Protein 2EFL (pdb70)

Radius of gyration: 47.22 Å; Cα contacts (8 Å, |Δi|>4): 175; chains: 1; bounding box: 188×37×59 Å

Foldseek 3Di:
DCLAVVVPVLVVLLVVLVVLLVVLVVVLVVLVVVLVVQLVVLVVLLVVLVVPDPCVCPALVNVLVNLLSVLNVLSVVSNVLSVVSVVLSVVSVVVSVVSVVLSVVLVVLVVVLVVVLVVLVVVLVVLVVVLVVLVVQLVVLVVVLVCCVDPPDDPVVSVVSVVSNVVSVVSVVSVVVSVVSVVVSVVSVCCSSVPSSNVSVVSSVCSVVSVVSCVSVVSVVSVVVSVVSVVVSVVSSVVSVVVHDPVVSVVVVCVVDVPVDDDDDDDDDDDPD

Nearest PDB structures (foldseek):
  2efk-assembly1_A-2  TM=9.221E-01  e=4.096E-19  Homo sapiens
  7aal-assembly1_B  TM=8.493E-01  e=8.925E-09  Homo sapiens
  7aan-assembly1_B  TM=8.570E-01  e=5.633E-08  Homo sapiens
  2v0o-assembly2_C  TM=6.025E-01  e=2.298E-07  Homo sapiens
  4wpc-assembly1_A  TM=7.399E-01  e=1.349E-05  Saccharomyces cerevisiae S288C

Secondary structure (DSSP, 8-state):
-HHHHTTT-HHHHHHHHHHHHHHHHHHHHHHHHHHHHHHHHHHHHHHHHHHTS---TTSHHHHHHHHHHH--HHHHHHHHHHH--HHHHHHHHHHHHHHHHHHHHHHHHHHHHHHHHHHHHHHHHHHHHHHHHHHHHHHHHHHHHH----TTS-HHHHHHHHHHHHHHH--HHHHHHHHHHHHHHHHHHHHIIIIIHHHHHHHHH--HHHHH-----HHHHHHTTHHHHHHHHHHHHHHHHHT--HHHHHHHHHHHH--------PPPP----

Structure (mmCIF, N/CA/C/O backbone):
data_2EFL
#
_entry.id   2EFL
#
_cell.length_a   200.985
_cell.length_b   41.397
_cell.length_c   56.467
_cell.angle_alpha   90.00
_cell.angle_beta   105.12
_cell.angle_gamma   90.00
#
_symmetry.space_group_name_H-M   'C 1 2 1'
#
loop_
_entity.id
_entity.type
_entity.pdbx_description
1 polymer 'Formin-binding protein 1'
2 water water
#
loop_
_atom_site.group_PDB
_atom_site.id
_atom_site.type_symbol
_atom_site.label_atom_id
_atom_site.label_alt_id
_atom_site.label_comp_id
_atom_site.label_asym_id
_atom_site.label_entity_id
_atom_site.label_seq_id
_atom_site.pdbx_PDB_ins_code
_atom_site.Cartn_x
_atom_site.Cartn_y
_atom_site.Cartn_z
_atom_site.occupancy
_atom_site.B_iso_or_equiv
_atom_site.auth_seq_id
_atom_site.auth_comp_id
_atom_site.auth_asym_id
_atom_site.auth_atom_id
_atom_site.pdbx_PDB_model_num
ATOM 9 N N . SER A 1 7 ? 35.243 -11.337 12.570 1.00 78.53 2 SER A N 1
ATOM 10 C CA . SER A 1 7 ? 35.233 -10.532 13.783 1.00 73.64 2 SER A CA 1
ATOM 11 C C . SER A 1 7 ? 35.515 -9.077 13.393 1.00 70.63 2 SER A C 1
ATOM 12 O O . SER A 1 7 ? 36.268 -8.827 12.452 1.00 71.98 2 SER A O 1
ATOM 15 N N . TRP A 1 8 ? 34.928 -8.115 14.098 1.00 43.15 3 TRP A N 1
ATOM 16 C CA . TRP A 1 8 ? 35.178 -6.713 13.760 1.00 38.67 3 TRP A CA 1
ATOM 17 C C . TRP A 1 8 ? 36.625 -6.308 13.976 1.00 38.65 3 TRP A C 1
ATOM 18 O O . TRP A 1 8 ? 37.102 -5.369 13.348 1.00 38.19 3 TRP A O 1
ATOM 29 N N . GLY A 1 9 ? 37.311 -7.000 14.882 1.00 43.48 4 GLY A N 1
ATOM 30 C CA . GLY A 1 9 ? 38.697 -6.676 15.179 1.00 43.32 4 GLY A CA 1
ATOM 31 C C . GLY A 1 9 ? 39.651 -7.085 14.078 1.00 43.69 4 GLY A C 1
ATOM 32 O O . GLY A 1 9 ? 40.817 -6.679 14.056 1.00 41.59 4 GLY A O 1
ATOM 33 N N . THR A 1 10 ? 39.154 -7.894 13.152 1.00 55.12 5 THR A N 1
ATOM 34 C CA . THR A 1 10 ? 39.975 -8.350 12.048 1.00 55.00 5 THR A CA 1
ATOM 35 C C . THR A 1 10 ? 39.462 -7.788 10.733 1.00 55.14 5 THR A C 1
ATOM 36 O O . THR A 1 10 ? 40.204 -7.138 9.994 1.00 56.04 5 THR A O 1
ATOM 40 N N . GLU A 1 11 ? 38.181 -8.038 10.463 1.00 40.65 6 GLU A N 1
ATOM 41 C CA . GLU A 1 11 ? 37.534 -7.603 9.235 1.00 39.90 6 GLU A CA 1
ATOM 42 C C . GLU A 1 11 ? 37.243 -6.115 9.207 1.00 39.07 6 GLU A C 1
ATOM 43 O O . GLU A 1 11 ? 37.098 -5.530 8.134 1.00 39.48 6 GLU A O 1
ATOM 49 N N . LEU A 1 12 ? 37.167 -5.496 10.380 1.00 34.32 7 LEU A N 1
ATOM 50 C CA . LEU A 1 12 ? 36.893 -4.069 10.454 1.00 33.63 7 LEU A CA 1
ATOM 51 C C . LEU A 1 12 ? 37.988 -3.303 11.176 1.00 33.76 7 LEU A C 1
ATOM 52 O O . LEU A 1 12 ? 37.725 -2.265 11.783 1.00 34.54 7 LEU A O 1
ATOM 57 N N . TRP A 1 13 ? 39.219 -3.803 11.096 1.00 54.25 8 TRP A N 1
ATOM 58 C CA . TRP A 1 13 ? 40.350 -3.164 11.767 1.00 54.33 8 TRP A CA 1
ATOM 59 C C . TRP A 1 13 ? 40.454 -1.668 11.486 1.00 54.66 8 TRP A C 1
ATOM 60 O O . TRP A 1 13 ? 40.853 -0.894 12.352 1.00 54.56 8 TRP A O 1
ATOM 71 N N . ASP A 1 14 ? 40.093 -1.255 10.279 1.00 45.68 9 ASP A N 1
ATOM 72 C CA . ASP A 1 14 ? 40.178 0.156 9.930 1.00 45.12 9 ASP A CA 1
ATOM 73 C C . ASP A 1 14 ? 38.829 0.867 9.911 1.00 44.22 9 ASP A C 1
ATOM 74 O O . ASP A 1 14 ? 38.664 1.886 9.246 1.00 44.88 9 ASP A O 1
ATOM 79 N N . GLN A 1 15 ? 37.869 0.347 10.665 1.00 41.88 10 GLN A N 1
ATOM 80 C CA . GLN A 1 15 ? 36.544 0.952 10.694 1.00 41.23 10 GLN A CA 1
ATOM 81 C C . GLN A 1 15 ? 36.182 1.577 12.040 1.00 41.93 10 GLN A C 1
ATOM 82 O O . GLN A 1 15 ? 35.080 1.384 12.573 1.00 40.95 10 GLN A O 1
ATOM 88 N N . PHE A 1 16 ? 37.120 2.354 12.568 1.00 46.06 11 PHE A N 1
ATOM 89 C CA . PHE A 1 16 ? 36.932 3.022 13.844 1.00 46.23 11 PHE A CA 1
ATOM 90 C C . PHE A 1 16 ? 35.742 3.982 13.805 1.00 46.28 11 PHE A C 1
ATOM 91 O O . PHE A 1 16 ? 34.750 3.791 14.516 1.00 45.41 11 PHE A O 1
ATOM 99 N N . ASP A 1 17 ? 35.840 5.008 12.967 1.00 36.26 12 ASP A N 1
ATOM 100 C CA . ASP A 1 17 ? 34.780 6.001 12.850 1.00 36.13 12 ASP A CA 1
ATOM 101 C C . ASP A 1 17 ? 33.397 5.417 12.538 1.00 34.92 12 ASP A C 1
ATOM 102 O O . ASP A 1 17 ? 32.400 5.856 13.119 1.00 32.51 12 ASP A O 1
ATOM 107 N N . ASN A 1 18 ? 33.323 4.430 11.643 1.00 41.86 13 ASN A N 1
ATOM 108 C CA . ASN A 1 18 ? 32.027 3.827 11.321 1.00 40.42 13 ASN A CA 1
ATOM 109 C C . ASN A 1 18 ? 31.457 3.001 12.464 1.00 40.80 13 ASN A C 1
ATOM 110 O O . ASN A 1 18 ? 30.238 2.985 12.679 1.00 40.24 13 ASN A O 1
ATOM 115 N N . LEU A 1 19 ? 32.329 2.312 13.195 1.00 36.27 14 LEU A N 1
ATOM 116 C CA . LEU A 1 19 ? 31.881 1.513 14.322 1.00 36.51 14 LEU A CA 1
ATOM 117 C C . LEU A 1 19 ? 31.412 2.435 15.427 1.00 36.51 14 LEU A C 1
ATOM 118 O O . LEU A 1 19 ? 30.468 2.123 16.155 1.00 36.30 14 LEU A O 1
ATOM 123 N N . GLU A 1 20 ? 32.063 3.584 15.544 1.00 44.11 15 GLU A N 1
ATOM 124 C CA . GLU A 1 20 ? 31.675 4.534 16.570 1.00 45.30 15 GLU A CA 1
ATOM 125 C C . GLU A 1 20 ? 30.280 5.055 16.250 1.00 45.98 15 GLU A C 1
ATOM 126 O O . GLU A 1 20 ? 29.441 5.187 17.142 1.00 47.89 15 GLU A O 1
ATOM 132 N N . LYS A 1 21 ? 30.035 5.343 14.973 1.00 42.94 16 LYS A N 1
ATOM 133 C CA . LYS A 1 21 ? 28.738 5.834 14.523 1.00 42.16 16 LYS A CA 1
ATOM 134 C C . LYS A 1 21 ? 27.682 4.749 14.693 1.00 41.76 16 LYS A C 1
ATOM 135 O O . LYS A 1 21 ? 26.600 4.995 15.229 1.00 41.50 16 LYS A O 1
ATOM 141 N N . HIS A 1 22 ? 27.995 3.543 14.231 1.00 40.61 17 HIS A N 1
ATOM 142 C CA . HIS A 1 22 ? 27.049 2.444 14.334 1.00 40.64 17 HIS A CA 1
ATOM 143 C C . HIS A 1 22 ? 26.626 2.209 15.776 1.00 39.77 17 HIS A C 1
ATOM 144 O O . HIS A 1 22 ? 25.435 2.122 16.061 1.00 39.91 17 HIS A O 1
ATOM 151 N N . THR A 1 23 ? 27.601 2.112 16.681 1.00 44.02 18 THR A N 1
ATOM 152 C CA . THR A 1 23 ? 27.316 1.883 18.100 1.00 42.18 18 THR A CA 1
ATOM 153 C C . THR A 1 23 ? 26.480 2.990 18.732 1.00 41.70 18 THR A C 1
ATOM 154 O O . THR A 1 23 ? 25.678 2.721 19.620 1.00 41.39 18 THR A O 1
ATOM 158 N N . GLN A 1 24 ? 26.664 4.231 18.288 1.00 47.98 19 GLN A N 1
ATOM 159 C CA . GLN A 1 24 ? 25.859 5.330 18.819 1.00 48.50 19 GLN A CA 1
ATOM 160 C C . GLN A 1 24 ? 24.431 5.099 18.330 1.00 48.23 19 GLN A C 1
ATOM 161 O O . GLN A 1 24 ? 23.470 5.206 19.095 1.00 48.91 19 GLN A O 1
ATOM 167 N N . TRP A 1 25 ? 24.307 4.788 17.041 1.00 34.34 20 TRP A N 1
ATOM 168 C CA . TRP A 1 25 ? 23.011 4.508 16.446 1.00 34.34 20 TRP A CA 1
ATOM 169 C C . TRP A 1 25 ? 22.335 3.460 17.321 1.00 33.18 20 TRP A C 1
ATOM 170 O O . TRP A 1 25 ? 21.162 3.587 17.666 1.00 29.98 20 TRP A O 1
ATOM 181 N N . GLY A 1 26 ? 23.098 2.426 17.674 1.00 48.50 21 GLY A N 1
ATOM 182 C CA . GLY A 1 26 ? 22.577 1.358 18.502 1.00 47.99 21 GLY A CA 1
ATOM 183 C C . GLY A 1 26 ? 21.940 1.896 19.763 1.00 48.09 21 GLY A C 1
ATOM 184 O O . GLY A 1 26 ? 20.822 1.510 20.119 1.00 47.55 21 GLY A O 1
ATOM 185 N N . ILE A 1 27 ? 22.647 2.798 20.439 1.00 35.84 22 ILE A N 1
ATOM 186 C CA . ILE A 1 27 ? 22.132 3.381 21.665 1.00 35.03 22 ILE A CA 1
ATOM 187 C C . ILE A 1 27 ? 20.905 4.242 21.374 1.00 36.20 22 ILE A C 1
ATOM 188 O O . ILE A 1 27 ? 19.961 4.281 22.172 1.00 36.07 22 ILE A O 1
ATOM 193 N N . ASP A 1 28 ? 20.905 4.910 20.224 1.00 41.31 23 ASP A N 1
ATOM 194 C CA . ASP A 1 28 ? 19.779 5.756 19.864 1.00 41.32 23 ASP A CA 1
ATOM 195 C C . ASP A 1 28 ? 18.476 4.974 19.715 1.00 42.09 23 ASP A C 1
ATOM 196 O O . ASP A 1 28 ? 17.439 5.403 20.238 1.00 41.94 23 ASP A O 1
ATOM 201 N N . ILE A 1 29 ? 18.501 3.835 19.018 1.00 40.00 24 ILE A N 1
ATOM 202 C CA . ILE A 1 29 ? 17.258 3.075 18.855 1.00 39.26 24 ILE A CA 1
ATOM 203 C C . ILE A 1 29 ? 16.800 2.434 20.164 1.00 36.95 24 ILE A C 1
ATOM 204 O O . ILE A 1 29 ? 15.603 2.269 20.392 1.00 35.68 24 ILE A O 1
ATOM 209 N N . LEU A 1 30 ? 17.738 2.074 21.030 1.00 28.59 25 LEU A N 1
ATOM 210 C CA . LEU A 1 30 ? 17.343 1.503 22.305 1.00 28.53 25 LEU A CA 1
ATOM 211 C C . LEU A 1 30 ? 16.695 2.644 23.089 1.00 30.61 25 LEU A C 1
ATOM 212 O O . LEU A 1 30 ? 15.678 2.459 23.770 1.00 31.81 25 LEU A O 1
ATOM 217 N N . GLU A 1 31 ? 17.276 3.835 22.981 1.00 27.67 26 GLU A N 1
ATOM 218 C CA . GLU A 1 31 ? 16.731 4.995 23.668 1.00 29.10 26 GLU A CA 1
ATOM 219 C C . GLU A 1 31 ? 15.307 5.206 23.174 1.00 29.17 26 GLU A C 1
ATOM 220 O O . GLU A 1 31 ? 14.389 5.446 23.971 1.00 29.43 26 GLU A O 1
ATOM 226 N N . LYS A 1 32 ? 15.135 5.117 21.857 1.00 38.74 27 LYS A N 1
ATOM 227 C CA . LYS A 1 32 ? 13.829 5.290 21.230 1.00 38.36 27 LYS A CA 1
ATOM 228 C C . LYS A 1 32 ? 12.907 4.157 21.654 1.00 37.30 27 LYS A C 1
ATOM 229 O O . LYS A 1 32 ? 11.728 4.379 21.893 1.00 39.92 27 LYS A O 1
ATOM 235 N N . TYR A 1 33 ? 13.432 2.940 21.750 1.00 31.65 28 TYR A N 1
ATOM 236 C CA . TYR A 1 33 ? 12.592 1.824 22.158 1.00 30.60 28 TYR A CA 1
ATOM 237 C C . TYR A 1 33 ? 12.057 2.086 23.560 1.00 29.21 28 TYR A C 1
ATOM 238 O O . TYR A 1 33 ? 10.879 1.846 23.841 1.00 29.17 28 TYR A O 1
ATOM 247 N N . ILE A 1 34 ? 12.930 2.572 24.438 1.00 31.52 29 ILE A N 1
ATOM 248 C CA . ILE A 1 34 ? 12.542 2.864 25.809 1.00 30.72 29 ILE A CA 1
ATOM 249 C C . ILE A 1 34 ? 11.413 3.884 25.846 1.00 31.47 29 ILE A C 1
ATOM 250 O O . ILE A 1 34 ? 10.494 3.768 26.668 1.00 29.76 29 ILE A O 1
ATOM 255 N N . LYS A 1 35 ? 11.467 4.887 24.971 1.00 28.37 30 LYS A N 1
ATOM 256 C CA . LYS A 1 35 ? 10.392 5.884 24.948 1.00 31.91 30 LYS A CA 1
ATOM 257 C C . LYS A 1 35 ? 9.079 5.212 24.567 1.00 32.86 30 LYS A C 1
ATOM 258 O O . LYS A 1 35 ? 8.036 5.462 25.170 1.00 30.27 30 LYS A O 1
ATOM 264 N N . PHE A 1 36 ? 9.137 4.354 23.559 1.00 49.94 31 PHE A N 1
ATOM 265 C CA . PHE A 1 36 ? 7.959 3.640 23.103 1.00 51.59 31 PHE A CA 1
ATOM 266 C C . PHE A 1 36 ? 7.231 2.956 24.266 1.00 53.18 31 PHE A C 1
ATOM 267 O O . PHE A 1 36 ? 6.069 3.268 24.533 1.00 53.45 31 PHE A O 1
ATOM 275 N N . VAL A 1 37 ? 7.910 2.039 24.963 1.00 37.45 32 VAL A N 1
ATOM 276 C CA . VAL A 1 37 ? 7.292 1.328 26.090 1.00 37.47 32 VAL A CA 1
ATOM 277 C C . VAL A 1 37 ? 6.890 2.284 27.214 1.00 37.26 32 VAL A C 1
ATOM 278 O O . VAL A 1 37 ? 5.929 2.037 27.958 1.00 35.66 32 VAL A O 1
ATOM 282 N N . LYS A 1 38 ? 7.634 3.376 27.330 1.00 34.67 33 LYS A N 1
ATOM 283 C CA . LYS A 1 38 ? 7.358 4.375 28.340 1.00 36.53 33 LYS A CA 1
ATOM 284 C C . LYS A 1 38 ? 5.974 4.947 28.058 1.00 36.72 33 LYS A C 1
ATOM 285 O O . LYS A 1 38 ? 5.089 4.915 28.910 1.00 38.28 33 LYS A O 1
ATOM 291 N N . GLU A 1 39 ? 5.780 5.443 26.843 1.00 40.97 34 GLU A N 1
ATOM 292 C CA . GLU A 1 39 ? 4.506 6.031 26.461 1.00 41.95 34 GLU A CA 1
ATOM 293 C C . GLU A 1 39 ? 3.365 5.014 26.523 1.00 41.90 34 GLU A C 1
ATOM 294 O O . GLU A 1 39 ? 2.235 5.345 26.914 1.00 40.84 34 GLU A O 1
ATOM 300 N N . ARG A 1 40 ? 3.659 3.776 26.143 1.00 40.02 35 ARG A N 1
ATOM 301 C CA . ARG A 1 40 ? 2.653 2.727 26.170 1.00 38.23 35 ARG A CA 1
ATOM 302 C C . ARG A 1 40 ? 2.158 2.533 27.595 1.00 37.67 35 ARG A C 1
ATOM 303 O O . ARG A 1 40 ? 0.952 2.517 27.849 1.00 38.35 35 ARG A O 1
ATOM 311 N N . THR A 1 41 ? 3.093 2.399 28.530 1.00 43.03 36 THR A N 1
ATOM 312 C CA . THR A 1 41 ? 2.737 2.213 29.929 1.00 41.74 36 THR A CA 1
ATOM 313 C C . THR A 1 41 ? 1.869 3.359 30.411 1.00 41.68 36 THR A C 1
ATOM 314 O O . THR A 1 41 ? 0.872 3.136 31.103 1.00 41.58 36 THR A O 1
ATOM 318 N N . GLU A 1 42 ? 2.248 4.583 30.045 1.00 33.30 37 GLU A N 1
ATOM 319 C CA . GLU A 1 42 ? 1.472 5.760 30.423 1.00 33.07 37 GLU A CA 1
ATOM 320 C C . GLU A 1 42 ? 0.028 5.599 29.918 1.00 30.51 37 GLU A C 1
ATOM 321 O O . GLU A 1 42 ? -0.932 5.864 30.650 1.00 29.89 37 GLU A O 1
ATOM 327 N N . ILE A 1 43 ? -0.121 5.148 28.674 1.00 28.84 38 ILE A N 1
ATOM 328 C CA . ILE A 1 43 ? -1.445 4.953 28.090 1.00 28.29 38 ILE A CA 1
ATOM 329 C C . ILE A 1 43 ? -2.249 3.890 28.842 1.00 30.07 38 ILE A C 1
ATOM 330 O O . ILE A 1 43 ? -3.468 4.018 28.990 1.00 30.08 38 ILE A O 1
ATOM 335 N N . GLU A 1 44 ? -1.584 2.842 29.321 1.00 44.20 39 GLU A N 1
ATOM 336 C CA . GLU A 1 44 ? -2.303 1.809 30.057 1.00 45.55 39 GLU A CA 1
ATOM 337 C C . GLU A 1 44 ? -2.730 2.376 31.391 1.00 46.51 39 GLU A C 1
ATOM 338 O O . GLU A 1 44 ? -3.901 2.294 31.760 1.00 48.72 39 GLU A O 1
ATOM 344 N N . LEU A 1 45 ? -1.784 2.965 32.112 1.00 42.04 40 LEU A N 1
ATOM 345 C CA . LEU A 1 45 ? -2.101 3.558 33.401 1.00 41.10 40 LEU A CA 1
ATOM 346 C C . LEU A 1 45 ? -3.271 4.528 33.240 1.00 41.58 40 LEU A C 1
ATOM 347 O O . LEU A 1 45 ? -4.167 4.572 34.081 1.00 44.08 40 LEU A O 1
ATOM 352 N N . SER A 1 46 ? -3.276 5.288 32.150 1.00 39.00 41 SER A N 1
ATOM 353 C CA . SER A 1 46 ? -4.359 6.231 31.899 1.00 38.81 41 SER A CA 1
ATOM 354 C C . SER A 1 46 ? -5.675 5.488 31.710 1.00 37.91 41 SER A C 1
ATOM 355 O O . SER A 1 46 ? -6.676 5.801 32.353 1.00 39.11 41 SER A O 1
ATOM 358 N N . TYR A 1 47 ? -5.667 4.507 30.813 1.00 33.06 42 TYR A N 1
ATOM 359 C CA . TYR A 1 47 ? -6.847 3.693 30.542 1.00 30.97 42 TYR A CA 1
ATOM 360 C C . TYR A 1 47 ? -7.485 3.196 31.837 1.00 31.34 42 TYR A C 1
ATOM 361 O O . TYR A 1 47 ? -8.702 3.314 32.040 1.00 31.99 42 TYR A O 1
ATOM 370 N N . ALA A 1 48 ? -6.650 2.640 32.714 1.00 31.68 43 ALA A N 1
ATOM 371 C CA . ALA A 1 48 ? -7.103 2.099 33.991 1.00 30.42 43 ALA A CA 1
ATOM 372 C C . ALA A 1 48 ? -7.778 3.139 34.880 1.00 32.04 43 ALA A C 1
ATOM 373 O O . ALA A 1 48 ? -8.833 2.868 35.462 1.00 31.15 43 ALA A O 1
ATOM 375 N N . LYS A 1 49 ? -7.172 4.319 34.995 1.00 31.62 44 LYS A N 1
ATOM 376 C CA . LYS A 1 49 ? -7.743 5.378 35.818 1.00 31.97 44 LYS A CA 1
ATOM 377 C C . LYS A 1 49 ? -9.118 5.711 35.259 1.00 31.81 44 LYS A C 1
ATOM 378 O O . LYS A 1 49 ? -10.067 5.957 36.008 1.00 30.35 44 LYS A O 1
ATOM 384 N N . GLN A 1 50 ? -9.228 5.706 33.934 1.00 30.59 45 GLN A N 1
ATOM 385 C CA . GLN A 1 50 ? -10.495 6.013 33.292 1.00 31.17 45 GLN A CA 1
ATOM 386 C C . GLN A 1 50 ? -11.586 5.010 33.622 1.00 29.97 45 GLN A C 1
ATOM 387 O O . GLN A 1 50 ? -12.718 5.400 33.889 1.00 31.13 45 GLN A O 1
ATOM 393 N N . LEU A 1 51 ? -11.260 3.721 33.594 1.00 36.77 46 LEU A N 1
ATOM 394 C CA . LEU A 1 51 ? -12.258 2.705 33.919 1.00 35.02 46 LEU A CA 1
ATOM 395 C C . LEU A 1 51 ? -12.613 2.849 35.387 1.00 36.86 46 LEU A C 1
ATOM 396 O O . LEU A 1 51 ? -13.786 2.828 35.753 1.00 38.94 46 LEU A O 1
ATOM 401 N N . ARG A 1 52 ? -11.604 3.015 36.234 1.00 39.08 47 ARG A N 1
ATOM 402 C CA . ARG A 1 52 ? -11.880 3.174 37.642 1.00 39.23 47 ARG A CA 1
ATOM 403 C C . ARG A 1 52 ? -12.788 4.378 37.865 1.00 38.92 47 ARG A C 1
ATOM 404 O O . ARG A 1 52 ? -13.774 4.286 38.597 1.00 39.85 47 ARG A O 1
ATOM 412 N N . ASN A 1 53 ? -12.475 5.507 37.237 1.00 32.50 48 ASN A N 1
ATOM 413 C CA . ASN A 1 53 ? -13.304 6.689 37.448 1.00 35.31 48 ASN A CA 1
ATOM 414 C C . ASN A 1 53 ? -14.713 6.497 36.947 1.00 34.93 48 ASN A C 1
ATOM 415 O O . ASN A 1 53 ? -15.664 7.020 37.534 1.00 34.91 48 ASN A O 1
ATOM 420 N N . LEU A 1 54 ? -14.850 5.735 35.868 1.00 33.07 49 LEU A N 1
ATOM 421 C CA . LEU A 1 54 ? -16.161 5.473 35.309 1.00 33.08 49 LEU A CA 1
ATOM 422 C C . LEU A 1 54 ? -16.997 4.738 36.362 1.00 34.86 49 LEU A C 1
ATOM 423 O O . LEU A 1 54 ? -18.085 5.176 36.701 1.00 36.41 49 LEU A O 1
ATOM 428 N N . SER A 1 55 ? -16.477 3.632 36.890 1.00 42.41 50 SER A N 1
ATOM 429 C CA . SER A 1 55 ? -17.199 2.839 37.884 1.00 45.21 50 SER A CA 1
ATOM 430 C C . SER A 1 55 ? -17.633 3.663 39.088 1.00 46.80 50 SER A C 1
ATOM 431 O O . SER A 1 55 ? -18.681 3.403 39.680 1.00 47.42 50 SER A O 1
ATOM 434 N N . LYS A 1 56 ? -16.825 4.651 39.457 1.00 44.17 51 LYS A N 1
ATOM 435 C CA . LYS A 1 56 ? -17.155 5.499 40.595 1.00 44.49 51 LYS A CA 1
ATOM 436 C C . LYS A 1 56 ? -18.280 6.455 40.228 1.00 43.34 51 LYS A C 1
ATOM 437 O O . LYS A 1 56 ? -19.204 6.670 41.010 1.00 43.85 51 LYS A O 1
ATOM 443 N N . LYS A 1 57 ? -18.199 7.013 39.025 1.00 37.65 52 LYS A N 1
ATOM 444 C CA . LYS A 1 57 ? -19.198 7.958 38.527 1.00 37.11 52 LYS A CA 1
ATOM 445 C C . LYS A 1 57 ? -20.634 7.444 38.567 1.00 36.17 52 LYS A C 1
ATOM 446 O O . LYS A 1 57 ? -21.546 8.195 38.900 1.00 35.99 52 LYS A O 1
ATOM 452 N N . TYR A 1 58 ? -20.835 6.170 38.238 1.00 42.05 53 TYR A N 1
ATOM 453 C CA . TYR A 1 58 ? -22.179 5.601 38.226 1.00 43.99 53 TYR A CA 1
ATOM 454 C C . TYR A 1 58 ? -22.591 4.860 39.478 1.00 44.89 53 TYR A C 1
ATOM 455 O O . TYR A 1 58 ? -23.699 4.334 39.540 1.00 46.49 53 TYR A O 1
ATOM 464 N N . GLN A 1 59 ? -21.716 4.801 40.472 1.00 55.51 54 GLN A N 1
ATOM 465 C CA . GLN A 1 59 ? -22.069 4.114 41.710 1.00 57.48 54 GLN A CA 1
ATOM 466 C C . GLN A 1 59 ? -23.161 4.958 42.392 1.00 58.94 54 GLN A C 1
ATOM 467 O O . GLN A 1 59 ? -23.285 6.152 42.130 1.00 59.54 54 GLN A O 1
ATOM 473 N N . PRO A 1 60 ? -23.979 4.343 43.259 1.00 51.52 55 PRO A N 1
ATOM 474 C CA . PRO A 1 60 ? -25.055 5.056 43.959 1.00 53.50 55 PRO A CA 1
ATOM 475 C C . PRO A 1 60 ? -24.594 6.230 44.833 1.00 55.89 55 PRO A C 1
ATOM 476 O O . PRO A 1 60 ? -23.664 6.096 45.633 1.00 56.55 55 PRO A O 1
ATOM 480 N N . LYS A 1 61 ? -25.260 7.374 44.683 1.00 68.28 56 LYS A N 1
ATOM 481 C CA . LYS A 1 61 ? -24.943 8.575 45.462 1.00 69.72 56 LYS A CA 1
ATOM 482 C C . LYS A 1 61 ? -25.717 8.594 46.780 1.00 69.25 56 LYS A C 1
ATOM 483 O O . LYS A 1 61 ? -25.132 8.525 47.862 1.00 69.54 56 LYS A O 1
ATOM 489 N N . GLU A 1 69 ? -34.548 0.225 46.918 1.00 52.47 64 GLU A N 1
ATOM 490 C CA . GLU A 1 69 ? -34.082 0.329 45.535 1.00 54.42 64 GLU A CA 1
ATOM 491 C C . GLU A 1 69 ? -33.014 -0.718 45.257 1.00 53.53 64 GLU A C 1
ATOM 492 O O . GLU A 1 69 ? -33.054 -1.430 44.254 1.00 53.75 64 GLU A O 1
ATOM 498 N N . TYR A 1 70 ? -32.048 -0.781 46.161 1.00 47.37 65 TYR A N 1
ATOM 499 C CA . TYR A 1 70 ? -30.936 -1.716 46.094 1.00 44.18 65 TYR A CA 1
ATOM 500 C C . TYR A 1 70 ? -31.439 -3.160 46.172 1.00 41.10 65 TYR A C 1
ATOM 501 O O . TYR A 1 70 ? -30.730 -4.093 45.786 1.00 38.96 65 TYR A O 1
ATOM 510 N N . LYS A 1 71 ? -32.656 -3.325 46.693 1.00 40.63 66 LYS A N 1
ATOM 511 C CA . LYS A 1 71 ? -33.273 -4.635 46.877 1.00 38.70 66 LYS A CA 1
ATOM 512 C C . LYS A 1 71 ? -33.515 -5.406 45.586 1.00 37.70 66 LYS A C 1
ATOM 513 O O . LYS A 1 71 ? -33.542 -6.636 45.594 1.00 37.93 66 LYS A O 1
ATOM 519 N N . TYR A 1 72 ? -33.669 -4.680 44.480 1.00 44.53 67 TYR A N 1
ATOM 520 C CA . TYR A 1 72 ? -33.929 -5.284 43.173 1.00 42.31 67 TYR A CA 1
ATOM 521 C C . TYR A 1 72 ? -32.701 -5.847 42.460 1.00 41.82 67 TYR A C 1
ATOM 522 O O . TYR A 1 72 ? -31.659 -5.193 42.379 1.00 41.75 67 TYR A O 1
ATOM 531 N N . THR A 1 73 ? -32.846 -7.068 41.945 1.00 29.65 68 THR A N 1
ATOM 532 C CA . THR A 1 73 ? -31.772 -7.764 4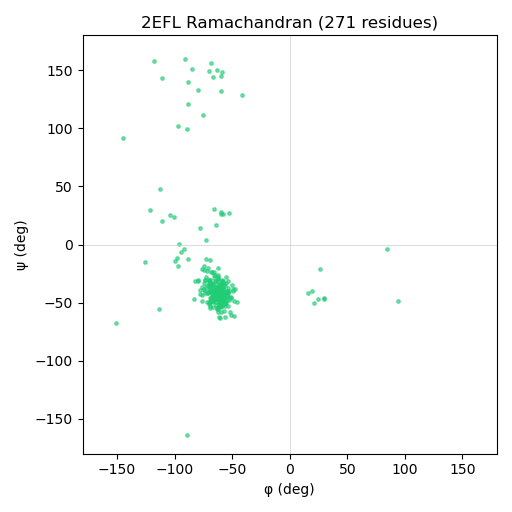1.251 1.00 31.32 68 THR A CA 1
ATOM 533 C C . THR A 1 73 ? -31.216 -6.945 40.095 1.00 32.36 68 THR A C 1
ATOM 534 O O . THR A 1 73 ? -30.048 -7.075 39.733 1.00 33.40 68 THR A O 1
ATOM 538 N N . SER A 1 74 ? -32.064 -6.095 39.529 1.00 33.07 69 SER A N 1
ATOM 539 C CA . SER A 1 74 ? -31.695 -5.235 38.406 1.00 31.60 69 SER A CA 1
ATOM 540 C C . SER A 1 74 ? -30.549 -4.318 38.828 1.00 30.71 69 SER A C 1
ATOM 541 O O . SER A 1 74 ? -29.583 -4.150 38.095 1.00 29.57 69 SER A O 1
ATOM 544 N N . CYS A 1 75 ? -30.671 -3.737 40.018 1.00 29.87 70 CYS A N 1
ATOM 545 C CA . CYS A 1 75 ? -29.666 -2.830 40.564 1.00 32.40 70 CYS A CA 1
ATOM 546 C C . CYS A 1 75 ? -28.461 -3.577 41.084 1.00 30.53 70 CYS A C 1
ATOM 547 O O . CYS A 1 75 ? -27.330 -3.166 40.863 1.00 29.79 70 CYS A O 1
ATOM 550 N N . LYS A 1 76 ? -28.700 -4.666 41.795 1.00 30.27 71 LYS A N 1
ATOM 551 C CA . LYS A 1 76 ? -27.597 -5.440 42.313 1.00 30.30 71 LYS A CA 1
ATOM 552 C C . LYS A 1 76 ? -26.661 -5.807 41.171 1.00 30.16 71 LYS A C 1
ATOM 553 O O . LYS A 1 76 ? -25.439 -5.680 41.298 1.00 32.68 71 LYS A O 1
ATOM 559 N N . ALA A 1 77 ? -27.225 -6.237 40.044 1.00 38.12 72 ALA A N 1
ATOM 560 C CA . ALA A 1 77 ? -26.397 -6.615 38.902 1.00 37.19 72 ALA A CA 1
ATOM 561 C C . ALA A 1 77 ? -25.582 -5.430 38.392 1.00 36.69 72 ALA A C 1
ATOM 562 O O . ALA A 1 77 ? -24.443 -5.590 37.953 1.00 36.07 72 ALA A O 1
ATOM 564 N N . PHE A 1 78 ? -26.174 -4.242 38.451 1.00 38.97 73 PHE A N 1
ATOM 565 C CA . PHE A 1 78 ? -25.514 -3.022 38.003 1.00 37.68 73 PHE A CA 1
ATOM 566 C C . PHE A 1 78 ? -24.321 -2.747 38.931 1.00 39.72 73 PHE A C 1
ATOM 567 O O . PHE A 1 78 ? -23.200 -2.486 38.470 1.00 38.58 73 PHE A O 1
ATOM 575 N N . ILE A 1 79 ? -24.566 -2.806 40.241 1.00 29.65 74 ILE A N 1
ATOM 576 C CA . ILE A 1 79 ? -23.509 -2.579 41.216 1.00 31.49 74 ILE A CA 1
ATOM 577 C C . ILE A 1 79 ? -22.379 -3.599 41.029 1.00 31.90 74 ILE A C 1
ATOM 578 O O . ILE A 1 79 ? -21.211 -3.282 41.245 1.00 31.41 74 ILE A O 1
ATOM 583 N N . SER A 1 80 ? -22.714 -4.819 40.629 1.00 32.15 75 SER A N 1
ATOM 584 C CA . SER A 1 80 ? -21.669 -5.814 40.412 1.00 31.95 75 SER A CA 1
ATOM 585 C C . SER A 1 80 ? -20.863 -5.481 39.161 1.00 33.14 75 SER A C 1
ATOM 586 O O . SER A 1 80 ? -19.648 -5.701 39.125 1.00 35.12 75 SER A O 1
ATOM 589 N N . ASN A 1 81 ? -21.532 -4.952 38.138 1.00 34.97 76 ASN A N 1
ATOM 590 C CA . ASN A 1 81 ? -20.850 -4.587 36.895 1.00 34.56 76 ASN A CA 1
ATOM 591 C C . ASN A 1 81 ? -19.795 -3.565 37.306 1.00 33.52 76 ASN A C 1
ATOM 592 O O . ASN A 1 81 ? -18.607 -3.717 37.018 1.00 33.92 76 ASN A O 1
ATOM 597 N N . LEU A 1 82 ? -20.256 -2.538 38.009 1.00 30.86 77 LEU A N 1
ATOM 598 C CA . LEU A 1 82 ? -19.415 -1.452 38.491 1.00 31.22 77 LEU A CA 1
ATOM 599 C C . LEU A 1 82 ? -18.262 -1.960 39.346 1.00 31.19 77 LEU A C 1
ATOM 600 O O . LEU A 1 82 ? -17.098 -1.633 39.092 1.00 28.44 77 LEU A O 1
ATOM 605 N N . ASN A 1 83 ? -18.581 -2.752 40.366 1.00 33.41 78 ASN A N 1
ATOM 606 C CA . ASN A 1 83 ? -17.546 -3.287 41.239 1.00 33.10 78 ASN A CA 1
ATOM 607 C C . ASN A 1 83 ? -16.540 -4.102 40.443 1.00 33.34 78 ASN A C 1
ATOM 608 O O . ASN A 1 83 ? -15.333 -3.921 40.589 1.00 32.98 78 ASN A O 1
ATOM 613 N N . GLU A 1 84 ? -17.035 -5.003 39.602 1.00 28.76 79 GLU A N 1
ATOM 614 C CA . GLU A 1 84 ? -16.150 -5.828 38.798 1.00 30.23 79 GLU A CA 1
ATOM 615 C C . GLU A 1 84 ? -15.257 -4.963 37.948 1.00 31.67 79 GLU A C 1
ATOM 616 O O . GLU A 1 84 ? -14.077 -5.252 37.767 1.00 32.71 79 GLU A O 1
ATOM 630 N N . ASN A 1 86 ? -14.323 -1.884 38.625 1.00 44.22 81 ASN A N 1
ATOM 631 C CA . ASN A 1 86 ? -13.410 -1.213 39.543 1.00 43.76 81 ASN A CA 1
ATOM 632 C C . ASN A 1 86 ? -12.233 -2.115 39.874 1.00 43.25 81 ASN A C 1
ATOM 633 O O . ASN A 1 86 ? -11.080 -1.676 39.854 1.00 43.92 81 ASN A O 1
ATOM 638 N N . ASP A 1 87 ? -12.519 -3.380 40.174 1.00 42.10 82 ASP A N 1
ATOM 639 C CA . ASP A 1 87 ? -11.460 -4.320 40.516 1.00 40.98 82 ASP A CA 1
ATOM 640 C C . ASP A 1 87 ? -10.553 -4.580 39.336 1.00 38.50 82 ASP A C 1
ATOM 641 O O . ASP A 1 87 ? -9.331 -4.608 39.485 1.00 38.63 82 ASP A O 1
ATOM 646 N N . TYR A 1 88 ? -11.139 -4.768 38.161 1.00 34.61 83 TYR A N 1
ATOM 647 C CA . TYR A 1 88 ? -10.325 -5.002 36.983 1.00 32.34 83 TYR A CA 1
ATOM 648 C C . TYR A 1 88 ? -9.385 -3.825 36.798 1.00 31.17 83 TYR A C 1
ATOM 649 O O . TYR A 1 88 ? -8.181 -4.003 36.586 1.00 28.87 83 TYR A O 1
ATOM 658 N N . ALA A 1 89 ? -9.936 -2.616 36.883 1.00 30.98 84 ALA A N 1
ATOM 659 C CA . ALA A 1 89 ? -9.127 -1.427 36.682 1.00 30.11 84 ALA A CA 1
ATOM 660 C C . ALA A 1 89 ? -7.977 -1.440 37.652 1.00 30.04 84 ALA A C 1
ATOM 661 O O . ALA A 1 89 ? -6.829 -1.281 37.253 1.00 27.98 84 ALA A O 1
ATOM 663 N N . GLY A 1 90 ? -8.282 -1.661 38.924 1.00 30.37 85 GLY A N 1
ATOM 664 C CA . GLY A 1 90 ? -7.236 -1.691 39.928 1.00 32.73 85 GLY A CA 1
ATOM 665 C C . GLY A 1 90 ? -6.224 -2.795 39.705 1.00 35.17 85 GLY A C 1
ATOM 666 O O . GLY A 1 90 ? -5.006 -2.593 39.862 1.00 35.02 85 GLY A O 1
ATOM 667 N N . GLN A 1 91 ? -6.722 -3.975 39.345 1.00 36.41 86 GLN A N 1
ATOM 668 C CA . GLN A 1 91 ? -5.846 -5.112 39.104 1.00 39.26 86 GLN A CA 1
ATOM 669 C C . GLN A 1 91 ? -4.915 -4.783 37.945 1.00 39.10 86 GLN A C 1
ATOM 670 O O . GLN A 1 91 ? -3.703 -5.013 38.012 1.00 40.43 86 GLN A O 1
ATOM 676 N N . HIS A 1 92 ? -5.493 -4.228 36.887 1.00 41.51 87 HIS A N 1
ATO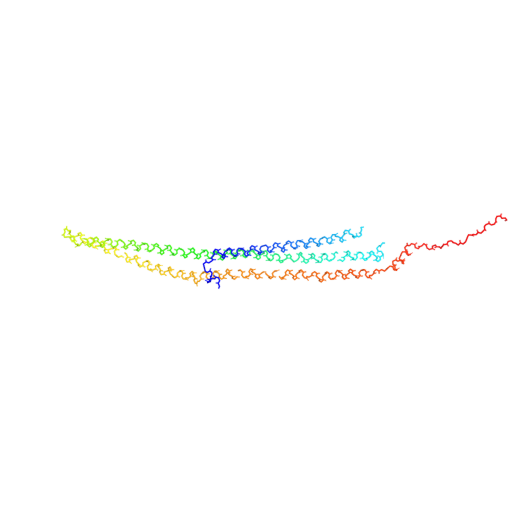M 677 C CA . HIS A 1 92 ? -4.743 -3.847 35.693 1.00 40.75 87 HIS A CA 1
ATOM 678 C C . HIS A 1 92 ? -3.688 -2.786 36.040 1.00 39.89 87 HIS A C 1
ATOM 679 O O . HIS A 1 92 ? -2.517 -2.921 35.692 1.00 38.99 87 HIS A O 1
ATOM 686 N N . GLU A 1 93 ? -4.106 -1.744 36.747 1.00 39.37 88 GLU A N 1
ATOM 687 C CA . GLU A 1 93 ? -3.204 -0.669 37.137 1.00 39.81 88 GLU A CA 1
ATOM 688 C C . GLU A 1 93 ? -2.007 -1.146 37.944 1.00 38.43 88 GLU A C 1
ATOM 689 O O . GLU A 1 93 ? -0.883 -0.713 37.703 1.00 38.37 88 GLU A O 1
ATOM 695 N N . VAL A 1 94 ? -2.250 -2.024 38.909 1.00 34.77 89 VAL A N 1
ATOM 696 C CA . VAL A 1 94 ? -1.172 -2.546 39.738 1.00 32.32 89 VAL A CA 1
ATOM 697 C C . VAL A 1 94 ? -0.103 -3.204 38.881 1.00 31.32 89 VAL A C 1
ATOM 698 O O . VAL A 1 94 ? 1.090 -2.948 39.056 1.00 33.55 89 VAL A O 1
ATOM 702 N N . ILE A 1 95 ? -0.519 -4.045 37.942 1.00 35.69 90 ILE A N 1
ATOM 703 C CA . ILE A 1 95 ? 0.449 -4.707 37.074 1.00 34.40 90 ILE A CA 1
ATOM 704 C C . ILE A 1 95 ? 1.302 -3.678 36.357 1.00 33.55 90 ILE A C 1
ATOM 705 O O . ILE A 1 95 ? 2.471 -3.911 36.092 1.00 34.20 90 ILE A O 1
ATOM 710 N N . SER A 1 96 ? 0.708 -2.537 36.034 1.00 30.95 91 SER A N 1
ATOM 711 C CA . SER A 1 96 ? 1.427 -1.499 35.312 1.00 32.71 91 SER A CA 1
ATOM 712 C C . SER A 1 96 ? 2.366 -0.669 36.166 1.00 33.74 91 SER A C 1
ATOM 713 O O . SER A 1 96 ? 3.478 -0.379 35.737 1.00 33.97 91 SER A O 1
ATOM 716 N N . GLU A 1 97 ? 1.937 -0.275 37.363 1.00 31.69 92 GLU A N 1
ATOM 717 C CA . GLU A 1 97 ? 2.811 0.513 38.224 1.00 34.59 92 GLU A CA 1
ATOM 718 C C . GLU A 1 97 ? 3.959 -0.321 38.800 1.00 32.96 92 GLU A C 1
ATOM 719 O O . GLU A 1 97 ? 5.002 0.218 39.140 1.00 32.19 92 GLU A O 1
ATOM 725 N N . ASN A 1 98 ? 3.785 -1.637 38.869 1.00 40.85 93 ASN A N 1
ATOM 726 C CA . ASN A 1 98 ? 4.823 -2.520 39.407 1.00 41.08 93 ASN A CA 1
ATOM 727 C C . ASN A 1 98 ? 5.726 -3.209 38.389 1.00 40.43 93 ASN A C 1
ATOM 728 O O . ASN A 1 98 ? 6.926 -2.946 38.343 1.00 41.02 93 ASN A O 1
ATOM 741 N N . ALA A 1 100 ? 5.381 -3.457 34.678 1.00 42.79 95 ALA A N 1
ATOM 742 C CA . ALA A 1 100 ? 5.642 -2.678 33.474 1.00 43.65 95 ALA A CA 1
ATOM 743 C C . ALA A 1 100 ? 6.676 -1.608 33.769 1.00 44.15 95 ALA A C 1
ATOM 744 O O . ALA A 1 100 ? 7.675 -1.475 33.054 1.00 44.36 95 ALA A O 1
ATOM 746 N N . SER A 1 101 ? 6.433 -0.862 34.846 1.00 44.34 96 SER A N 1
ATOM 747 C CA . SER A 1 101 ? 7.306 0.232 35.265 1.00 43.58 96 SER A CA 1
ATOM 748 C C . SER A 1 101 ? 8.721 -0.201 35.643 1.00 42.84 96 SER A C 1
ATOM 749 O O . SER A 1 101 ? 9.676 0.560 35.455 1.00 42.87 96 SER A O 1
ATOM 752 N N . GLN A 1 102 ? 8.857 -1.413 36.173 1.00 43.80 97 GLN A N 1
ATOM 753 C CA . GLN A 1 102 ? 10.167 -1.919 36.574 1.00 43.60 97 GLN A CA 1
ATOM 754 C C . GLN A 1 102 ? 11.043 -2.212 35.358 1.00 42.63 97 GLN A C 1
ATOM 755 O O . GLN A 1 102 ? 12.239 -1.919 35.361 1.00 43.73 97 GLN A O 1
ATOM 761 N N . ILE A 1 103 ? 10.447 -2.781 34.314 1.00 32.05 98 ILE A N 1
ATOM 762 C CA . ILE A 1 103 ? 11.199 -3.101 33.104 1.00 29.42 98 ILE A CA 1
ATOM 763 C C . ILE A 1 103 ? 11.873 -1.850 32.553 1.00 27.91 98 ILE A C 1
ATOM 764 O O . ILE A 1 103 ? 13.024 -1.877 32.128 1.00 28.33 98 ILE A O 1
ATOM 769 N N . ILE A 1 104 ? 11.131 -0.755 32.569 1.00 32.95 99 ILE A N 1
ATOM 770 C CA . ILE A 1 104 ? 11.608 0.525 32.082 1.00 32.69 99 ILE A CA 1
ATOM 771 C C . ILE A 1 104 ? 12.790 1.013 32.910 1.00 33.80 99 ILE A C 1
ATOM 772 O O . ILE A 1 104 ? 13.766 1.549 32.373 1.00 30.61 99 ILE A O 1
ATOM 777 N N . VAL A 1 105 ? 12.688 0.825 34.222 1.00 36.75 100 VAL A N 1
ATOM 778 C CA . VAL A 1 105 ? 13.739 1.246 35.133 1.00 37.02 100 VAL A CA 1
ATOM 779 C C . VAL A 1 105 ? 15.016 0.506 34.773 1.00 37.78 100 VAL A C 1
ATOM 780 O O . VAL A 1 105 ? 16.066 1.119 34.564 1.00 38.42 100 VAL A O 1
ATOM 784 N N . ASP A 1 106 ? 14.923 -0.816 34.683 1.00 40.13 101 ASP A N 1
ATOM 785 C CA . ASP A 1 106 ? 16.097 -1.618 34.370 1.00 42.81 101 ASP A CA 1
ATOM 786 C C . ASP A 1 106 ? 16.696 -1.255 33.021 1.00 42.77 101 ASP A C 1
ATOM 787 O O . ASP A 1 106 ? 17.921 -1.286 32.841 1.00 42.49 101 ASP A O 1
ATOM 792 N N . LEU A 1 107 ? 15.825 -0.910 32.078 1.00 34.05 102 LEU A N 1
ATOM 793 C CA . LEU A 1 107 ? 16.255 -0.571 30.735 1.00 32.49 102 LEU A CA 1
ATOM 794 C C . LEU A 1 107 ? 16.961 0.774 30.729 1.00 31.28 102 LEU A C 1
ATOM 795 O O . LEU A 1 107 ? 17.964 0.959 30.035 1.00 29.16 102 LEU A O 1
ATOM 800 N N . ALA A 1 108 ? 16.443 1.710 31.513 1.00 41.94 103 ALA A N 1
ATOM 801 C CA . ALA A 1 108 ? 17.049 3.030 31.612 1.00 44.24 103 ALA A CA 1
ATOM 802 C C . ALA A 1 108 ? 18.432 2.863 32.251 1.00 46.22 103 ALA A C 1
ATOM 803 O O . ALA A 1 108 ? 19.431 3.403 31.771 1.00 47.24 103 ALA A O 1
ATOM 805 N N . ARG A 1 109 ? 18.481 2.101 33.336 1.00 40.22 104 ARG A N 1
ATOM 806 C CA . ARG A 1 109 ? 19.732 1.854 34.034 1.00 41.59 104 ARG A CA 1
ATOM 807 C C . ARG A 1 109 ? 20.727 1.280 33.043 1.00 41.27 104 ARG A C 1
ATOM 808 O O . ARG A 1 109 ? 21.857 1.766 32.928 1.00 41.80 104 ARG A O 1
ATOM 816 N N . TYR A 1 110 ? 20.293 0.248 32.321 1.00 38.93 105 TYR A N 1
ATOM 817 C CA . TYR A 1 110 ? 21.145 -0.412 31.343 1.00 38.21 105 TYR A CA 1
ATOM 818 C C . TYR A 1 110 ? 21.737 0.565 30.331 1.00 37.25 105 TYR A C 1
ATOM 819 O O . TYR A 1 110 ? 22.952 0.603 30.129 1.00 36.72 105 TYR A O 1
ATOM 828 N N . VAL A 1 111 ? 20.882 1.353 29.692 1.00 43.61 106 VAL A N 1
ATOM 829 C CA . VAL A 1 111 ? 21.353 2.325 28.716 1.00 44.23 106 VAL A CA 1
ATOM 830 C C . VAL A 1 111 ? 22.437 3.237 29.295 1.00 44.68 106 VAL A C 1
ATOM 831 O O . VAL A 1 111 ? 23.341 3.680 28.582 1.00 44.50 106 VAL A O 1
ATOM 835 N N . GLN A 1 112 ? 22.360 3.508 30.591 1.00 42.97 107 GLN A N 1
ATOM 836 C CA . GLN A 1 112 ? 23.340 4.381 31.202 1.00 42.95 107 GLN A CA 1
ATOM 837 C C . GLN A 1 112 ? 24.722 3.745 31.243 1.00 43.12 107 GLN A C 1
ATOM 838 O O . GLN A 1 112 ? 25.720 4.413 30.969 1.00 44.70 107 GLN A O 1
ATOM 844 N N . GLU A 1 113 ? 24.794 2.458 31.569 1.00 42.40 108 GLU A N 1
ATOM 845 C CA . GLU A 1 113 ? 26.092 1.802 31.625 1.00 42.37 108 GLU A CA 1
ATOM 846 C C . GLU A 1 113 ? 26.629 1.539 30.230 1.00 42.16 108 GLU A C 1
ATOM 847 O O . GLU A 1 113 ? 27.839 1.597 30.000 1.00 42.69 108 GLU A O 1
ATOM 853 N N . LEU A 1 114 ? 25.722 1.272 29.296 1.00 39.85 109 LEU A N 1
ATOM 854 C CA . LEU A 1 114 ? 26.093 1.024 27.910 1.00 37.45 109 LEU A CA 1
ATOM 855 C C . LEU A 1 114 ? 26.874 2.234 27.411 1.00 36.64 109 LEU A C 1
ATOM 856 O O . LEU A 1 114 ? 27.967 2.097 26.859 1.00 35.78 109 LEU A O 1
ATOM 861 N N . LYS A 1 115 ? 26.299 3.418 27.608 1.00 40.12 110 LYS A N 1
ATOM 862 C CA . LYS A 1 115 ? 26.927 4.664 27.177 1.00 41.70 110 LYS A CA 1
ATOM 863 C C . LYS A 1 115 ? 28.333 4.812 27.733 1.00 41.81 110 LYS A C 1
ATOM 864 O O . LYS A 1 115 ? 29.243 5.258 27.035 1.00 41.98 110 LYS A O 1
ATOM 870 N N . GLN A 1 116 ? 28.501 4.447 28.998 1.00 40.37 111 GLN A N 1
ATOM 871 C CA . GLN A 1 116 ? 29.800 4.528 29.642 1.00 40.29 111 GLN A CA 1
ATOM 872 C C . GLN A 1 116 ? 30.709 3.480 29.017 1.00 39.22 111 GLN A C 1
ATOM 873 O O . GLN A 1 116 ? 31.796 3.786 28.533 1.00 38.48 111 GLN A O 1
ATOM 879 N N . GLU A 1 117 ? 30.249 2.238 29.032 1.00 42.85 112 GLU A N 1
ATOM 880 C CA . GLU A 1 117 ? 31.002 1.140 28.457 1.00 42.62 112 GLU A CA 1
ATOM 881 C C . GLU A 1 117 ? 31.457 1.525 27.046 1.00 42.54 112 GLU A C 1
ATOM 882 O O . GLU A 1 117 ? 32.568 1.196 26.621 1.00 42.89 112 GLU A O 1
ATOM 888 N N . ARG A 1 118 ? 30.594 2.225 26.318 1.00 47.06 113 ARG A N 1
ATOM 889 C CA . ARG A 1 118 ? 30.935 2.641 24.968 1.00 46.33 113 ARG A CA 1
ATOM 890 C C . ARG A 1 118 ? 32.026 3.705 24.992 1.00 47.24 113 ARG A C 1
ATOM 891 O O . ARG A 1 118 ? 33.048 3.561 24.322 1.00 47.67 113 ARG A O 1
ATOM 899 N N . LYS A 1 119 ? 31.814 4.772 25.758 1.00 39.91 114 LYS A N 1
ATOM 900 C CA . LYS A 1 119 ? 32.806 5.844 25.860 1.00 40.50 114 LYS A CA 1
ATOM 901 C C . LYS A 1 119 ? 34.156 5.257 26.260 1.00 39.23 114 LYS A C 1
ATOM 902 O O . LYS A 1 119 ? 35.202 5.636 25.730 1.00 39.05 114 LYS A O 1
ATOM 908 N N . SER A 1 120 ? 34.125 4.317 27.194 1.00 38.24 115 SER A N 1
ATOM 909 C CA . SER A 1 120 ? 35.348 3.681 27.652 1.00 38.51 115 SER A CA 1
ATOM 910 C C . SER A 1 120 ? 36.063 2.951 26.522 1.00 38.03 115 SER A C 1
ATOM 911 O O . SER A 1 120 ? 37.180 3.303 26.173 1.00 39.04 115 SER A O 1
ATOM 914 N N . ASN A 1 121 ? 35.409 1.946 25.942 1.00 44.21 116 ASN A N 1
ATOM 915 C CA . ASN A 1 121 ? 36.001 1.151 24.871 1.00 42.83 116 ASN A CA 1
ATOM 916 C C . ASN A 1 121 ? 36.629 1.931 23.727 1.00 43.02 116 ASN A C 1
ATOM 917 O O . ASN A 1 121 ? 37.683 1.542 23.220 1.00 41.43 116 ASN A O 1
ATOM 922 N N . PHE A 1 122 ? 35.996 3.019 23.301 1.00 39.03 117 PHE A N 1
ATOM 923 C CA . PHE A 1 122 ? 36.578 3.796 22.221 1.00 40.60 117 PHE A CA 1
ATOM 924 C C . PHE A 1 122 ? 37.736 4.635 22.733 1.00 42.08 117 PHE A C 1
ATOM 925 O O . PHE A 1 122 ? 38.608 5.043 21.961 1.00 43.26 117 PHE A O 1
ATOM 933 N N . HIS A 1 123 ? 37.765 4.884 24.039 1.00 40.20 118 HIS A N 1
ATOM 934 C CA . HIS A 1 123 ? 38.870 5.644 24.590 1.00 41.52 118 HIS A CA 1
ATOM 935 C C . HIS A 1 123 ? 40.117 4.781 24.427 1.00 40.75 118 HIS A C 1
ATOM 936 O O . HIS A 1 123 ? 41.136 5.253 23.926 1.00 39.92 118 HIS A O 1
ATOM 943 N N . ASP A 1 124 ? 40.032 3.514 24.839 1.00 40.62 119 ASP A N 1
ATOM 944 C CA . ASP A 1 124 ? 41.161 2.584 24.695 1.00 40.17 119 ASP A CA 1
ATOM 945 C C . ASP A 1 124 ? 41.585 2.595 23.222 1.00 39.38 119 ASP A C 1
ATOM 946 O O . ASP A 1 124 ? 42.768 2.515 22.890 1.00 37.38 119 ASP A O 1
ATOM 951 N N . GLY A 1 125 ? 40.594 2.697 22.340 1.00 38.64 120 GLY A N 1
ATOM 952 C CA . GLY A 1 125 ? 40.875 2.724 20.922 1.00 36.93 120 GLY A CA 1
ATOM 953 C C . GLY A 1 125 ? 41.615 3.993 20.580 1.00 36.59 120 GLY A C 1
ATOM 954 O O . GLY A 1 125 ? 42.683 3.955 19.975 1.00 35.52 120 GLY A O 1
ATOM 955 N N . ARG A 1 126 ? 41.040 5.125 20.973 1.00 35.23 121 ARG A N 1
ATOM 956 C CA . ARG A 1 126 ? 41.654 6.419 20.714 1.00 37.42 121 ARG A CA 1
ATOM 957 C C . ARG A 1 126 ? 43.083 6.412 21.269 1.00 39.35 121 ARG A C 1
ATOM 958 O O . ARG A 1 126 ? 44.019 6.847 20.605 1.00 39.20 121 ARG A O 1
ATOM 966 N N . LYS A 1 127 ? 43.251 5.894 22.482 1.00 43.92 122 LYS A N 1
ATOM 967 C CA . LYS A 1 127 ? 44.566 5.840 23.095 1.00 45.48 122 LYS A CA 1
ATOM 968 C C . LYS A 1 127 ? 45.580 4.961 22.370 1.00 45.45 122 LYS A C 1
ATOM 969 O O . LYS A 1 127 ? 46.760 5.308 22.292 1.00 44.74 122 LYS A O 1
ATOM 975 N N . ALA A 1 128 ? 45.140 3.828 21.837 1.00 45.20 123 ALA A N 1
ATOM 976 C CA . ALA A 1 128 ? 46.074 2.947 21.147 1.00 45.80 123 ALA A CA 1
ATOM 977 C C . ALA A 1 128 ? 46.531 3.539 19.824 1.00 47.03 123 ALA A C 1
ATOM 978 O O . ALA A 1 128 ? 47.562 3.133 19.290 1.00 47.61 123 ALA A O 1
ATOM 980 N N . GLN A 1 129 ? 45.767 4.488 19.289 1.00 55.01 124 GLN A N 1
ATOM 981 C CA . GLN A 1 129 ? 46.140 5.131 18.033 1.00 57.18 124 GLN A CA 1
ATOM 982 C C . GLN A 1 129 ? 47.133 6.225 18.382 1.00 57.53 124 GLN A C 1
ATOM 983 O O . GLN A 1 129 ? 48.176 6.371 17.737 1.00 57.45 124 GLN A O 1
ATOM 989 N N . GLN A 1 130 ? 46.786 7.004 19.401 1.00 51.84 125 GLN A N 1
ATOM 990 C CA . GLN A 1 130 ? 47.638 8.085 19.857 1.00 52.31 125 GLN A CA 1
ATOM 991 C C . GLN A 1 130 ? 49.041 7.536 20.078 1.00 51.25 125 GLN A C 1
ATOM 992 O O . GLN A 1 130 ? 50.029 8.137 19.651 1.00 52.17 125 GLN A O 1
ATOM 998 N N . HIS A 1 131 ? 49.124 6.380 20.726 1.00 44.25 126 HIS A N 1
ATOM 999 C CA . HIS A 1 131 ? 50.414 5.757 21.000 1.00 43.34 126 HIS A CA 1
ATOM 1000 C C . HIS A 1 131 ? 51.188 5.353 19.737 1.00 42.81 126 HIS A C 1
ATOM 1001 O O . HIS A 1 131 ? 52.335 5.755 19.553 1.00 43.28 126 HIS A O 1
ATOM 1008 N N . ILE A 1 132 ? 50.565 4.555 18.875 1.00 51.86 127 ILE A N 1
ATOM 1009 C CA . ILE A 1 132 ? 51.213 4.103 17.643 1.00 51.31 127 ILE A CA 1
ATOM 1010 C C . ILE A 1 132 ? 51.634 5.306 16.799 1.00 51.54 127 ILE A C 1
ATOM 1011 O O . ILE A 1 132 ? 52.696 5.294 16.184 1.00 50.84 127 ILE A O 1
ATOM 1016 N N . GLU A 1 133 ? 50.805 6.347 16.788 1.00 57.41 128 GLU A N 1
ATOM 1017 C CA . GLU A 1 133 ? 51.109 7.557 16.031 1.00 57.34 128 GLU A CA 1
ATOM 1018 C C . GLU A 1 133 ? 52.304 8.282 16.651 1.00 56.98 128 GLU A C 1
ATOM 1019 O O . GLU A 1 133 ? 52.995 9.043 15.980 1.00 57.78 128 GLU A O 1
ATOM 1025 N N . THR A 1 134 ? 52.555 8.042 17.934 1.00 41.45 129 THR A N 1
A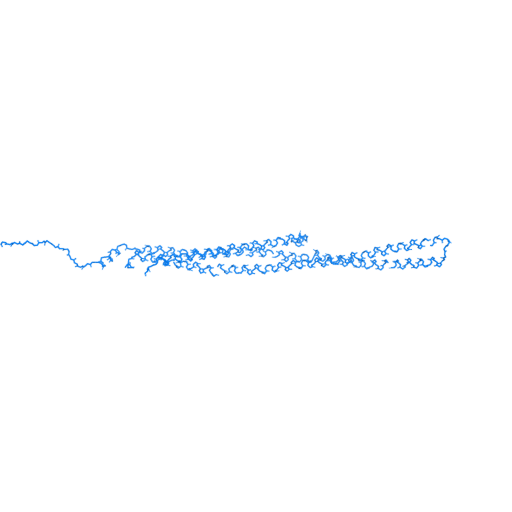TOM 1026 C CA . THR A 1 134 ? 53.688 8.671 18.596 1.00 40.82 129 THR A CA 1
ATOM 1027 C C . THR A 1 134 ? 54.992 7.937 18.275 1.00 40.59 129 THR A C 1
ATOM 1028 O O . THR A 1 134 ? 56.056 8.551 18.219 1.00 40.84 129 THR A O 1
ATOM 1032 N N . CYS A 1 135 ? 54.914 6.625 18.063 1.00 41.82 130 CYS A N 1
ATOM 1033 C CA . CYS A 1 135 ? 56.106 5.844 17.738 1.00 41.36 130 CYS A CA 1
ATOM 1034 C C . CYS A 1 135 ? 56.524 6.153 16.315 1.00 41.00 130 CYS A C 1
ATOM 1035 O O . CYS A 1 135 ? 57.697 6.054 15.963 1.00 40.59 130 CYS A O 1
ATOM 1038 N N . TRP A 1 136 ? 55.549 6.525 15.497 1.00 48.99 131 TRP A N 1
ATOM 1039 C CA . TRP A 1 136 ? 55.800 6.868 14.107 1.00 49.55 131 TRP A CA 1
ATOM 1040 C C . TRP A 1 136 ? 56.581 8.183 14.061 1.00 50.47 131 TRP A C 1
ATOM 1041 O O . TRP A 1 136 ? 57.608 8.286 13.384 1.00 50.72 131 TRP A O 1
ATOM 1052 N N . LYS A 1 137 ? 56.093 9.180 14.796 1.00 59.81 132 LYS A N 1
ATOM 1053 C CA . LYS A 1 137 ? 56.743 10.481 14.854 1.00 60.09 132 LYS A CA 1
ATOM 1054 C C . LYS A 1 137 ? 58.203 10.257 15.213 1.00 59.79 132 LYS A C 1
ATOM 1055 O O . LYS A 1 137 ? 59.100 10.846 14.607 1.00 60.88 132 LYS A O 1
ATOM 1061 N N . GLN A 1 138 ? 58.433 9.393 16.198 1.00 42.06 133 GLN A N 1
ATOM 1062 C CA . GLN A 1 138 ? 59.781 9.065 16.640 1.00 41.03 133 GLN A CA 1
ATOM 1063 C C . GLN A 1 138 ? 60.577 8.467 15.497 1.00 38.42 133 GLN A C 1
ATOM 1064 O O . GLN A 1 138 ? 61.677 8.922 15.187 1.00 37.47 133 GLN A O 1
ATOM 1070 N N . LEU A 1 139 ? 60.019 7.431 14.877 1.00 36.09 134 LEU A N 1
ATOM 1071 C CA . LEU A 1 139 ? 60.697 6.757 13.776 1.00 34.49 134 LEU A CA 1
ATOM 1072 C C . LEU A 1 139 ? 60.966 7.684 12.616 1.00 33.29 134 LEU A C 1
ATOM 1073 O O . LEU A 1 139 ? 62.001 7.582 11.975 1.00 32.89 134 LEU A O 1
ATOM 1078 N N . GLU A 1 140 ? 60.028 8.578 12.336 1.00 33.10 135 GLU A N 1
ATOM 1079 C CA . GLU A 1 140 ? 60.192 9.508 11.228 1.00 34.10 135 GLU A CA 1
ATOM 1080 C C . GLU A 1 140 ? 61.335 10.482 11.526 1.00 32.42 135 GLU A C 1
ATOM 1081 O O . GLU A 1 140 ? 62.182 10.743 10.668 1.00 29.55 135 GLU A O 1
ATOM 1087 N N . SER A 1 141 ? 61.357 11.009 12.747 1.00 40.14 136 SER A N 1
ATOM 1088 C CA . SER A 1 141 ? 62.392 11.948 13.172 1.00 40.53 136 SER A CA 1
ATOM 1089 C C . SER A 1 141 ? 63.772 11.291 13.162 1.00 40.43 136 SER A C 1
ATOM 1090 O O . SER A 1 141 ? 64.761 11.913 12.785 1.00 40.48 136 SER A O 1
ATOM 1093 N N . SER A 1 142 ? 63.830 10.030 13.574 1.00 44.09 137 SER A N 1
ATOM 1094 C CA . SER A 1 142 ? 65.086 9.289 13.608 1.00 46.49 137 SER A CA 1
ATOM 1095 C C . SER A 1 142 ? 65.606 9.042 12.200 1.00 48.76 137 SER A C 1
ATOM 1096 O O . SER A 1 142 ? 66.819 9.026 11.967 1.00 50.25 137 SER A O 1
ATOM 1099 N N . LYS A 1 143 ? 64.680 8.833 11.267 1.00 40.31 138 LYS A N 1
ATOM 1100 C CA . LYS A 1 143 ? 65.027 8.587 9.870 1.00 41.56 138 LYS A CA 1
ATOM 1101 C C . LYS A 1 143 ? 65.507 9.869 9.188 1.00 41.81 138 LYS A C 1
ATOM 1102 O O . LYS A 1 143 ? 66.394 9.823 8.340 1.00 41.36 138 LYS A O 1
ATOM 1108 N N . ARG A 1 144 ? 64.929 11.014 9.551 1.00 43.73 139 ARG A N 1
ATOM 1109 C CA . ARG A 1 144 ? 65.350 12.274 8.941 1.00 46.00 139 ARG A CA 1
ATOM 1110 C C . ARG A 1 144 ? 66.782 12.590 9.351 1.00 44.79 139 ARG A C 1
ATOM 1111 O O . ARG A 1 144 ? 67.582 13.095 8.552 1.00 43.80 139 ARG A O 1
ATOM 1119 N N . ARG A 1 145 ? 67.092 12.274 10.604 1.00 50.96 140 ARG A N 1
ATOM 1120 C CA . ARG A 1 145 ? 68.424 12.482 11.151 1.00 48.92 140 ARG A CA 1
ATOM 1121 C C . ARG A 1 145 ? 69.441 11.684 10.344 1.00 45.85 140 ARG A C 1
ATOM 1122 O O . ARG A 1 145 ? 70.435 12.230 9.872 1.00 45.96 140 ARG A O 1
ATOM 1130 N N . PHE A 1 146 ? 69.189 10.386 10.200 1.00 31.16 141 PHE A N 1
ATOM 1131 C CA . PHE A 1 146 ? 70.079 9.509 9.443 1.00 29.27 141 PHE A CA 1
ATOM 1132 C C . PHE A 1 146 ? 70.287 10.085 8.040 1.00 28.67 141 PHE A C 1
ATOM 1133 O O . PHE A 1 146 ? 71.401 10.117 7.510 1.00 28.74 141 PHE A O 1
ATOM 1141 N N . GLU A 1 147 ? 69.190 10.552 7.461 1.00 26.62 142 GLU A N 1
ATOM 1142 C CA . GLU A 1 147 ? 69.181 11.137 6.133 1.00 26.34 142 GLU A CA 1
ATOM 1143 C C . GLU A 1 147 ? 70.156 12.293 6.055 1.00 25.11 142 GLU A C 1
ATOM 1144 O O . GLU A 1 147 ? 71.116 12.241 5.292 1.00 24.69 142 GLU A O 1
ATOM 1150 N N . ARG A 1 148 ? 69.918 13.334 6.847 1.00 31.70 143 ARG A N 1
ATOM 1151 C CA . ARG A 1 148 ? 70.787 14.498 6.806 1.00 33.40 143 ARG A CA 1
ATOM 1152 C C . ARG A 1 148 ? 72.248 14.169 7.151 1.00 32.12 143 ARG A C 1
ATOM 1153 O O . ARG A 1 148 ? 73.168 14.651 6.478 1.00 31.80 143 ARG A O 1
ATOM 1161 N N . ASP A 1 149 ? 72.472 13.337 8.166 1.00 36.61 144 ASP A N 1
ATOM 1162 C CA . ASP A 1 149 ? 73.845 12.967 8.526 1.00 37.82 144 ASP A CA 1
ATOM 1163 C C . ASP A 1 149 ? 74.549 12.311 7.344 1.00 37.86 144 ASP A C 1
ATOM 1164 O O . ASP A 1 149 ? 75.763 12.428 7.192 1.00 38.57 144 ASP A O 1
ATOM 1169 N N . CYS A 1 150 ? 73.790 11.619 6.502 1.00 30.79 145 CYS A N 1
ATOM 1170 C CA . CYS A 1 150 ? 74.382 10.975 5.334 1.00 31.73 145 CYS A CA 1
ATOM 1171 C C . CYS A 1 150 ? 74.732 12.007 4.264 1.00 32.27 145 CYS A C 1
ATOM 1172 O O . CYS A 1 150 ? 75.765 11.889 3.604 1.00 31.79 145 CYS A O 1
ATOM 1175 N N . LYS A 1 151 ? 73.868 13.011 4.089 1.00 34.57 146 LYS A N 1
ATOM 1176 C CA . LYS A 1 151 ? 74.124 14.073 3.112 1.00 36.26 146 LYS A CA 1
ATOM 1177 C C . LYS A 1 151 ? 75.348 14.862 3.558 1.00 35.67 146 LYS A C 1
ATOM 1178 O O . LYS A 1 151 ? 76.080 15.421 2.742 1.00 34.53 146 LYS A O 1
ATOM 1184 N N . GLU A 1 152 ? 75.559 14.889 4.869 1.00 37.17 147 GLU A N 1
ATOM 1185 C CA . GLU A 1 152 ? 76.688 15.582 5.465 1.00 38.53 147 GLU A CA 1
ATOM 1186 C C . GLU A 1 152 ? 77.944 14.783 5.144 1.00 37.33 147 GLU A C 1
ATOM 1187 O O . GLU A 1 152 ? 78.930 15.327 4.659 1.00 35.77 147 GLU A O 1
ATOM 1193 N N . ALA A 1 153 ? 77.894 13.480 5.400 1.00 38.26 148 ALA A N 1
ATOM 1194 C CA . ALA A 1 153 ? 79.036 12.610 5.136 1.00 37.79 148 ALA A CA 1
ATOM 1195 C C . ALA A 1 153 ? 79.435 12.606 3.671 1.00 37.67 148 ALA A C 1
ATOM 1196 O O . ALA A 1 153 ? 80.617 12.707 3.358 1.00 38.84 148 ALA A O 1
ATOM 1198 N N . ASP A 1 154 ? 78.462 12.473 2.772 1.00 36.32 149 ASP A N 1
ATOM 1199 C CA . ASP A 1 154 ? 78.763 12.465 1.334 1.00 36.90 149 ASP A CA 1
ATOM 1200 C C . ASP A 1 154 ? 79.461 13.759 0.952 1.00 36.14 149 ASP A C 1
ATOM 1201 O O . ASP A 1 154 ? 80.468 13.757 0.239 1.00 35.24 149 ASP A O 1
ATOM 1206 N N . ARG A 1 155 ? 78.898 14.862 1.434 1.00 36.51 150 ARG A N 1
ATOM 1207 C CA . ARG A 1 155 ? 79.416 16.195 1.174 1.00 36.08 150 ARG A CA 1
ATOM 1208 C C . ARG A 1 155 ? 80.863 16.302 1.650 1.00 34.41 150 ARG A C 1
ATOM 1209 O O . ARG A 1 155 ? 81.730 16.770 0.909 1.00 36.04 150 ARG A O 1
ATOM 1217 N N . ALA A 1 156 ? 81.127 15.854 2.875 1.00 42.66 151 ALA A N 1
ATOM 1218 C CA . ALA A 1 156 ? 82.479 15.896 3.436 1.00 41.10 151 ALA A CA 1
ATOM 1219 C C . ALA A 1 156 ? 83.418 15.016 2.624 1.00 41.49 151 ALA A C 1
ATOM 1220 O O . ALA A 1 156 ? 84.558 15.401 2.336 1.00 41.81 151 ALA A O 1
ATOM 1222 N N . GLN A 1 157 ? 82.942 13.831 2.251 1.00 36.34 152 GLN A N 1
ATOM 1223 C CA . GLN A 1 157 ? 83.766 12.919 1.465 1.00 35.37 152 GLN A CA 1
ATOM 1224 C C . GLN A 1 157 ? 84.186 13.590 0.165 1.00 35.22 152 GLN A C 1
ATOM 1225 O O . GLN A 1 157 ? 85.369 13.642 -0.163 1.00 34.57 152 GLN A O 1
ATOM 1231 N N . GLN A 1 158 ? 83.213 14.115 -0.570 1.00 37.27 153 GLN A N 1
ATOM 1232 C CA . GLN A 1 158 ? 83.511 14.782 -1.830 1.00 38.50 153 GLN A CA 1
ATOM 1233 C C . GLN A 1 158 ? 84.557 15.873 -1.660 1.00 37.33 153 GLN A C 1
ATOM 1234 O O . GLN A 1 158 ? 85.446 16.000 -2.499 1.00 37.51 153 GLN A O 1
ATOM 1240 N N . TYR A 1 159 ? 84.460 16.647 -0.577 1.00 41.63 154 TYR A N 1
ATOM 1241 C CA . TYR A 1 159 ? 85.419 17.720 -0.318 1.00 42.29 154 TYR A CA 1
ATOM 1242 C C . TYR A 1 159 ? 86.823 17.147 -0.173 1.00 42.73 154 TYR A C 1
ATOM 1243 O O . TYR A 1 159 ? 87.772 17.646 -0.791 1.00 43.97 154 TYR A O 1
ATOM 1252 N N . PHE A 1 160 ? 86.950 16.100 0.642 1.00 35.21 155 PHE A N 1
ATOM 1253 C CA . PHE A 1 160 ? 88.229 15.432 0.844 1.00 34.49 155 PHE A CA 1
ATOM 1254 C C . PHE A 1 160 ? 88.769 14.911 -0.490 1.00 36.40 155 PHE A C 1
ATOM 1255 O O . PHE A 1 160 ? 89.954 15.070 -0.810 1.00 36.99 155 PHE A O 1
ATOM 1263 N N . GLU A 1 161 ? 87.900 14.273 -1.264 1.00 37.47 156 GLU A N 1
ATOM 1264 C CA . GLU A 1 161 ? 88.307 13.733 -2.552 1.00 37.04 156 GLU A CA 1
ATOM 1265 C C . GLU A 1 161 ? 88.851 14.865 -3.388 1.00 37.04 156 GLU A C 1
ATOM 1266 O O . GLU A 1 161 ? 89.844 14.704 -4.107 1.00 37.42 156 GLU A O 1
ATOM 1272 N N . LYS A 1 162 ? 88.202 16.021 -3.274 1.00 33.35 157 LYS A N 1
ATOM 1273 C CA . LYS A 1 162 ? 88.612 17.216 -4.009 1.00 34.06 157 LYS A CA 1
ATOM 1274 C C . LYS A 1 162 ? 89.997 17.609 -3.515 1.00 33.21 157 LYS A C 1
ATOM 1275 O O . LYS A 1 162 ? 90.954 17.614 -4.280 1.00 33.25 157 LYS A O 1
ATOM 1289 N N . ASP A 1 164 ? 92.161 15.997 -1.875 1.00 34.06 159 ASP A N 1
ATOM 1290 C CA . ASP A 1 164 ? 93.116 14.936 -2.157 1.00 33.73 159 ASP A CA 1
ATOM 1291 C C . ASP A 1 164 ? 93.578 14.878 -3.617 1.00 34.09 159 ASP A C 1
ATOM 1292 O O . ASP A 1 164 ? 94.633 14.317 -3.918 1.00 34.44 159 ASP A O 1
ATOM 1297 N N . ALA A 1 165 ? 92.793 15.460 -4.517 1.00 44.56 160 ALA A N 1
ATOM 1298 C CA . ALA A 1 165 ? 93.118 15.464 -5.940 1.00 44.60 160 ALA A CA 1
ATOM 1299 C C . ALA A 1 165 ? 93.808 16.759 -6.334 1.00 44.21 160 ALA A C 1
ATOM 1300 O O . ALA A 1 165 ? 94.444 16.843 -7.387 1.00 42.51 160 ALA A O 1
ATOM 1302 N N . ASP A 1 166 ? 93.664 17.768 -5.481 1.00 42.43 161 ASP A N 1
ATOM 1303 C CA . ASP A 1 166 ? 94.246 19.081 -5.726 1.00 42.25 161 ASP A CA 1
ATOM 1304 C C . ASP A 1 166 ? 95.754 19.076 -5.482 1.00 43.49 161 ASP A C 1
ATOM 1305 O O . ASP A 1 166 ? 96.220 18.946 -4.356 1.00 42.32 161 ASP A O 1
ATOM 1310 N N . ILE A 1 167 ? 96.498 19.220 -6.572 1.00 45.38 162 ILE A N 1
ATOM 1311 C CA . ILE A 1 167 ? 97.953 19.227 -6.568 1.00 48.18 162 ILE A CA 1
ATOM 1312 C C . ILE A 1 167 ? 98.535 20.466 -5.886 1.00 49.86 162 ILE A C 1
ATOM 1313 O O . ILE A 1 167 ? 99.665 20.440 -5.397 1.00 50.78 162 ILE A O 1
ATOM 1318 N N . ASN A 1 168 ? 97.759 21.545 -5.839 1.00 49.11 163 ASN A N 1
ATOM 1319 C CA . ASN A 1 168 ? 98.236 22.789 -5.242 1.00 49.17 163 ASN A CA 1
ATOM 1320 C C . ASN A 1 168 ? 97.759 23.075 -3.821 1.00 46.01 163 ASN A C 1
ATOM 1321 O O . ASN A 1 168 ? 97.725 24.223 -3.402 1.00 45.84 163 ASN A O 1
ATOM 1326 N N . VAL A 1 169 ? 97.386 22.032 -3.088 1.00 36.77 164 VAL A N 1
ATOM 1327 C CA . VAL A 1 169 ? 96.941 22.164 -1.705 1.00 34.85 164 VAL A CA 1
ATOM 1328 C C . VAL A 1 169 ? 97.925 21.373 -0.834 1.00 35.05 164 VAL A C 1
ATOM 1329 O O . VAL A 1 169 ? 98.609 20.469 -1.331 1.00 35.17 164 VAL A O 1
ATOM 1333 N N . THR A 1 170 ? 98.012 21.698 0.454 1.00 38.39 165 THR A N 1
ATOM 1334 C CA . THR A 1 170 ? 98.959 20.993 1.319 1.00 37.98 165 THR A CA 1
ATOM 1335 C C . THR A 1 170 ? 98.403 19.769 2.008 1.00 37.73 165 THR A C 1
ATOM 1336 O O . THR A 1 170 ? 97.195 19.608 2.152 1.00 37.81 165 THR A O 1
ATOM 1340 N N . LYS A 1 171 ? 99.314 18.909 2.441 1.00 39.13 166 LYS A N 1
ATOM 1341 C CA . LYS A 1 171 ? 98.963 17.686 3.144 1.00 39.34 166 LYS A CA 1
ATOM 1342 C C . LYS A 1 171 ? 98.249 18.044 4.450 1.00 39.48 166 LYS A C 1
ATOM 1343 O O . LYS A 1 171 ? 97.429 17.281 4.954 1.00 39.56 166 LYS A O 1
ATOM 1349 N N . ALA A 1 172 ? 98.562 19.217 4.989 1.00 42.33 167 ALA A N 1
ATOM 1350 C CA . ALA A 1 172 ? 97.924 19.679 6.212 1.00 42.52 167 ALA A CA 1
ATOM 1351 C C . ALA A 1 172 ? 96.454 19.939 5.896 1.00 42.55 167 ALA A C 1
ATOM 1352 O O . ALA A 1 172 ? 95.554 19.515 6.628 1.00 42.66 167 ALA A O 1
ATOM 1354 N N . ASP A 1 173 ? 96.220 20.635 4.788 1.00 37.05 168 ASP A N 1
ATOM 1355 C CA . ASP A 1 173 ? 94.867 20.958 4.350 1.00 36.33 168 ASP A CA 1
ATOM 1356 C C . ASP A 1 173 ? 94.101 19.681 4.003 1.00 32.67 168 ASP A C 1
ATOM 1357 O O . ASP A 1 173 ? 92.914 19.547 4.316 1.00 29.31 168 ASP A O 1
ATOM 1362 N N . VAL A 1 174 ? 94.793 18.738 3.374 1.00 32.21 169 VAL A N 1
ATOM 1363 C CA . VAL A 1 174 ? 94.173 17.476 3.010 1.00 31.57 169 VAL A CA 1
ATOM 1364 C C . VAL A 1 174 ? 93.768 16.749 4.277 1.00 33.20 169 VAL A C 1
ATOM 1365 O O . VAL A 1 174 ? 92.626 16.302 4.395 1.00 33.51 169 VAL A O 1
ATOM 1369 N N . GLU A 1 175 ? 94.694 16.641 5.230 1.00 36.61 170 GLU A N 1
ATOM 1370 C CA . GLU A 1 175 ? 94.408 15.959 6.491 1.00 38.52 170 GLU A CA 1
ATOM 1371 C C . GLU A 1 175 ? 93.148 16.462 7.188 1.00 37.06 170 GLU A C 1
ATOM 1372 O O . GLU A 1 175 ? 92.231 15.690 7.459 1.00 37.32 170 GLU A O 1
ATOM 1378 N N . LYS A 1 176 ? 93.110 17.753 7.494 1.00 29.09 171 LYS A N 1
ATOM 1379 C CA . LYS A 1 176 ? 91.941 18.327 8.135 1.00 29.43 171 LYS A CA 1
ATOM 1380 C C . LYS A 1 176 ? 90.660 17.871 7.411 1.00 28.42 171 LYS A C 1
ATOM 1381 O O . LYS A 1 176 ? 89.643 17.585 8.050 1.00 28.25 171 LYS A O 1
ATOM 1387 N N . ALA A 1 177 ? 90.726 17.793 6.083 1.00 35.75 172 ALA A N 1
ATOM 1388 C CA . ALA A 1 177 ? 89.589 17.375 5.259 1.00 36.22 172 ALA A CA 1
ATOM 1389 C C . ALA A 1 177 ? 89.277 15.890 5.422 1.00 35.27 172 ALA A C 1
ATOM 1390 O O . ALA A 1 177 ? 88.123 15.480 5.320 1.00 35.00 172 ALA A O 1
ATOM 1392 N N . ARG A 1 178 ? 90.309 15.087 5.659 1.00 30.25 173 ARG A N 1
ATOM 1393 C CA . ARG A 1 178 ? 90.129 13.653 5.852 1.00 32.03 173 ARG A CA 1
ATOM 1394 C C . ARG A 1 178 ? 89.476 13.440 7.207 1.00 31.69 173 ARG A C 1
ATOM 1395 O O . ARG A 1 178 ? 88.570 12.617 7.345 1.00 30.38 173 ARG A O 1
ATO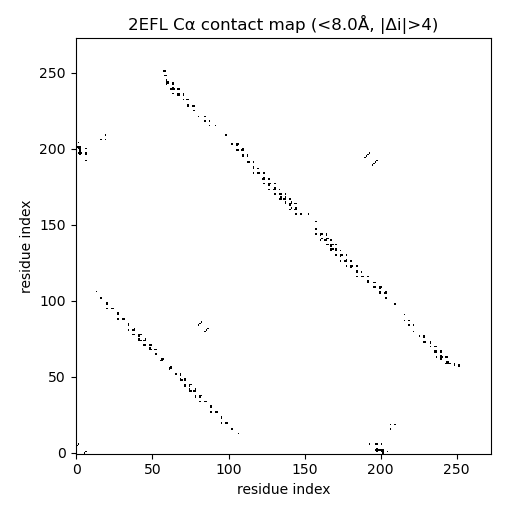M 1403 N N . GLN A 1 179 ? 89.943 14.196 8.200 1.00 47.05 174 GLN A N 1
ATOM 1404 C CA . GLN A 1 179 ? 89.406 14.118 9.558 1.00 46.70 174 GLN A CA 1
ATOM 1405 C C . GLN A 1 179 ? 87.938 14.483 9.561 1.00 45.44 174 GLN A C 1
ATOM 1406 O O . GLN A 1 179 ? 87.122 13.799 10.180 1.00 48.55 174 GLN A O 1
ATOM 1412 N N . GLN A 1 180 ? 87.617 15.574 8.868 1.00 26.59 175 GLN A N 1
ATOM 1413 C CA . GLN A 1 180 ? 86.252 16.064 8.770 1.00 25.47 175 GLN A CA 1
ATOM 1414 C C . GLN A 1 180 ? 85.344 15.032 8.087 1.00 23.59 175 GLN A C 1
ATOM 1415 O O . GLN A 1 180 ? 84.217 14.807 8.515 1.00 22.30 175 GLN A O 1
ATOM 1421 N N . ALA A 1 181 ? 85.846 14.383 7.045 1.00 34.24 176 ALA A N 1
ATOM 1422 C CA . ALA A 1 181 ? 85.066 13.375 6.342 1.00 34.90 176 ALA A CA 1
ATOM 1423 C C . ALA A 1 181 ? 84.783 12.169 7.219 1.00 36.57 176 ALA A C 1
ATOM 1424 O O . ALA A 1 181 ? 83.657 11.677 7.257 1.00 37.61 176 ALA A O 1
ATOM 1426 N N . GLN A 1 182 ? 85.798 11.689 7.931 1.00 36.55 177 GLN A N 1
ATOM 1427 C CA . GLN A 1 182 ? 85.620 10.508 8.765 1.00 37.37 177 GLN A CA 1
ATOM 1428 C C . GLN A 1 182 ? 84.745 10.724 9.990 1.00 36.59 177 GLN A C 1
ATOM 1429 O O . GLN A 1 182 ? 84.052 9.803 10.427 1.00 37.65 177 GLN A O 1
ATOM 1435 N N . ILE A 1 183 ? 84.746 11.934 10.538 1.00 39.68 178 ILE A N 1
ATOM 1436 C CA . ILE A 1 183 ? 83.914 12.197 11.712 1.00 39.22 178 ILE A CA 1
ATOM 1437 C C . ILE A 1 183 ? 82.451 12.216 11.264 1.00 38.57 178 ILE A C 1
ATOM 1438 O O . ILE A 1 183 ? 81.566 11.676 11.929 1.00 36.99 178 ILE A O 1
ATOM 1443 N N . ARG A 1 184 ? 82.211 12.833 10.115 1.00 45.51 179 ARG A N 1
ATOM 1444 C CA . ARG A 1 184 ? 80.870 12.916 9.572 1.00 46.71 179 ARG A CA 1
ATOM 1445 C C . ARG A 1 184 ? 80.379 11.509 9.263 1.00 47.24 179 ARG A C 1
ATOM 1446 O O . ARG A 1 184 ? 79.214 11.172 9.480 1.00 49.07 179 ARG A O 1
ATOM 1454 N N . HIS A 1 185 ? 81.299 10.689 8.776 1.00 36.09 180 HIS A N 1
ATOM 1455 C CA . HIS A 1 185 ? 81.028 9.306 8.433 1.00 37.61 180 HIS A CA 1
ATOM 1456 C C . HIS A 1 185 ? 80.569 8.549 9.678 1.00 38.14 180 HIS A C 1
ATOM 1457 O O . HIS A 1 185 ? 79.523 7.882 9.662 1.00 38.52 180 HIS A O 1
ATOM 1464 N N . GLN A 1 186 ? 81.338 8.662 10.764 1.00 34.78 181 GLN A N 1
ATOM 1465 C CA . GLN A 1 186 ? 80.995 7.980 12.012 1.00 34.26 181 GLN A CA 1
ATOM 1466 C C . GLN A 1 186 ? 79.641 8.420 12.522 1.00 31.10 181 GLN A C 1
ATOM 1467 O O . GLN A 1 186 ? 78.851 7.604 12.992 1.00 31.12 181 GLN A O 1
ATOM 1481 N N . ALA A 1 188 ? 77.139 9.477 10.773 1.00 30.98 183 ALA A N 1
ATOM 1482 C CA . ALA A 1 188 ? 76.121 8.862 9.926 1.00 33.93 183 ALA A CA 1
ATOM 1483 C C . ALA A 1 188 ? 75.884 7.464 10.474 1.00 34.18 183 ALA A C 1
ATOM 1484 O O . ALA A 1 188 ? 74.740 7.049 10.674 1.00 34.07 183 ALA A O 1
ATOM 1486 N N . GLU A 1 189 ? 76.973 6.753 10.741 1.00 39.85 184 GLU A N 1
ATOM 1487 C CA . GLU A 1 189 ? 76.893 5.404 11.295 1.00 42.43 184 GLU A CA 1
ATOM 1488 C C . GLU A 1 189 ? 76.177 5.353 12.655 1.00 42.19 184 GLU A C 1
ATOM 1489 O O . GLU A 1 189 ? 75.427 4.410 12.929 1.00 42.74 184 GLU A O 1
ATOM 1495 N N . ASP A 1 190 ? 76.399 6.345 13.515 1.00 37.84 185 ASP A N 1
ATOM 1496 C CA . ASP A 1 190 ? 75.693 6.342 14.798 1.00 38.30 185 ASP A CA 1
ATOM 1497 C C . ASP A 1 190 ? 74.208 6.548 14.517 1.00 38.98 185 ASP A C 1
ATOM 1498 O O . ASP A 1 190 ? 73.353 5.889 15.110 1.00 38.17 185 ASP A O 1
ATOM 1503 N N . SER A 1 191 ? 73.912 7.466 13.601 1.00 45.11 186 SER A N 1
ATOM 1504 C CA . SER A 1 191 ? 72.538 7.761 13.234 1.00 44.23 186 SER A CA 1
ATOM 1505 C C . SER A 1 191 ? 71.855 6.578 12.561 1.00 44.08 186 SER A C 1
ATOM 1506 O O . SER A 1 191 ? 70.641 6.400 12.701 1.00 42.48 186 SER A O 1
ATOM 1509 N N . LYS A 1 192 ? 72.624 5.771 11.832 1.00 36.51 187 LYS A N 1
ATOM 1510 C CA . LYS A 1 192 ? 72.042 4.601 11.175 1.00 37.40 187 LYS A CA 1
ATOM 1511 C C . LYS A 1 192 ? 71.552 3.581 12.197 1.00 36.99 187 LYS A C 1
ATOM 1512 O O . LYS A 1 192 ? 70.489 2.978 12.032 1.00 35.61 187 LYS A O 1
ATOM 1518 N N . ALA A 1 193 ? 72.345 3.396 13.250 1.00 41.49 188 ALA A N 1
ATOM 1519 C CA . ALA A 1 193 ? 72.037 2.449 14.312 1.00 39.26 188 ALA A CA 1
ATOM 1520 C C . ALA A 1 193 ? 70.848 2.893 15.153 1.00 38.80 188 ALA A C 1
ATOM 1521 O O . ALA A 1 193 ? 70.064 2.062 15.603 1.00 38.29 188 ALA A O 1
ATOM 1523 N N . ASP A 1 194 ? 70.719 4.197 15.375 1.00 37.25 189 ASP A N 1
ATOM 1524 C CA . ASP A 1 194 ? 69.598 4.716 16.158 1.00 39.93 189 ASP A CA 1
ATOM 1525 C C . ASP A 1 194 ? 68.307 4.491 15.373 1.00 39.13 189 ASP A C 1
ATOM 1526 O O . ASP A 1 194 ? 67.311 4.031 15.921 1.00 38.20 189 ASP A O 1
ATOM 1531 N N . TYR A 1 195 ? 68.345 4.824 14.086 1.00 33.15 190 TYR A N 1
ATOM 1532 C CA . TYR A 1 195 ? 67.210 4.654 13.192 1.00 33.83 190 TYR A CA 1
ATOM 1533 C C . TYR A 1 195 ? 66.858 3.164 13.089 1.00 34.79 190 TYR A C 1
ATOM 1534 O O . TYR A 1 195 ? 65.681 2.772 13.186 1.00 32.12 190 TYR A O 1
ATOM 1543 N N . SER A 1 196 ? 67.886 2.335 12.909 1.00 44.48 191 SER A N 1
ATOM 1544 C CA . SER A 1 196 ? 67.686 0.896 12.797 1.00 45.92 191 SER A CA 1
ATOM 1545 C C . SER A 1 196 ? 67.035 0.351 14.067 1.00 45.59 191 SER A C 1
ATOM 1546 O O . SER A 1 196 ? 66.153 -0.509 14.019 1.00 46.37 191 SER A O 1
ATOM 1549 N N . SER A 1 197 ? 67.465 0.860 15.211 1.00 54.62 192 SER A N 1
ATOM 1550 C CA . SER A 1 197 ? 66.902 0.397 16.461 1.00 54.74 192 SER A CA 1
ATOM 1551 C C . SER A 1 197 ? 65.441 0.824 16.591 1.00 55.18 192 SER A C 1
ATOM 1552 O O . SER A 1 197 ? 64.590 0.030 16.983 1.00 55.69 192 SER A O 1
ATOM 1555 N N . ILE A 1 198 ? 65.157 2.075 16.245 1.00 44.72 193 ILE A N 1
ATOM 1556 C CA . ILE A 1 198 ? 63.806 2.615 16.348 1.00 43.89 193 ILE A CA 1
ATOM 1557 C C . ILE A 1 198 ? 62.840 2.020 15.328 1.00 43.49 193 ILE A C 1
ATOM 1558 O O . ILE A 1 198 ? 61.659 1.845 15.614 1.00 42.82 193 ILE A O 1
ATOM 1563 N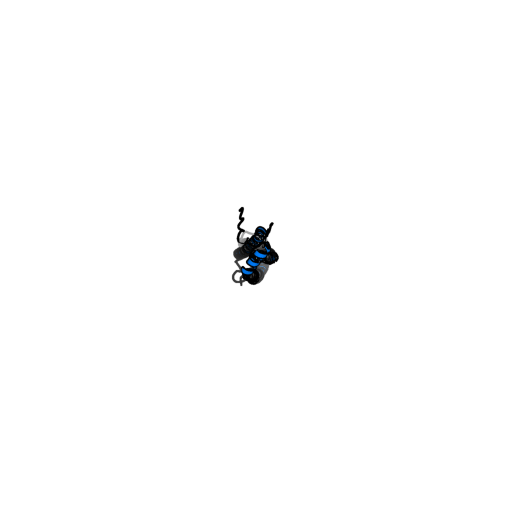 N . LEU A 1 199 ? 63.335 1.709 14.138 1.00 44.45 194 LEU A N 1
ATOM 1564 C CA . LEU A 1 199 ? 62.484 1.112 13.122 1.00 42.75 194 LEU A CA 1
ATOM 1565 C C . LEU A 1 199 ? 62.020 -0.248 13.632 1.00 43.75 194 LEU A C 1
ATOM 1566 O O . LEU A 1 199 ? 60.923 -0.703 13.326 1.00 43.81 194 LEU A O 1
ATOM 1571 N N . GLN A 1 200 ? 62.873 -0.885 14.423 1.00 51.65 195 GLN A N 1
ATOM 1572 C CA . GLN A 1 200 ? 62.579 -2.191 14.987 1.00 53.10 195 GLN A CA 1
ATOM 1573 C C . GLN A 1 200 ? 61.474 -2.066 16.026 1.00 52.92 195 GLN A C 1
ATOM 1574 O O . GLN A 1 200 ? 60.530 -2.858 16.040 1.00 54.70 195 GLN A O 1
ATOM 1580 N N . LYS A 1 201 ? 61.598 -1.077 16.904 1.00 39.20 196 LYS A N 1
ATOM 1581 C CA . LYS A 1 201 ? 60.584 -0.854 17.927 1.00 39.05 196 LYS A CA 1
ATOM 1582 C C . LYS A 1 201 ? 59.256 -0.533 17.253 1.00 37.24 196 LYS A C 1
ATOM 1583 O O . LYS A 1 201 ? 58.215 -1.090 17.601 1.00 35.99 196 LYS A O 1
ATOM 1589 N N . PHE A 1 202 ? 59.293 0.382 16.294 1.00 45.65 197 PHE A N 1
ATOM 1590 C CA . PHE A 1 202 ? 58.075 0.752 15.605 1.00 44.79 197 PHE A CA 1
ATOM 1591 C C . PHE A 1 202 ? 57.405 -0.459 14.978 1.00 45.14 197 PHE A C 1
ATOM 1592 O O . PHE A 1 202 ? 56.194 -0.637 15.100 1.00 44.24 197 PHE A O 1
ATOM 1600 N N . ASN A 1 203 ? 58.187 -1.290 14.297 1.00 37.00 198 ASN A N 1
ATOM 1601 C CA . ASN A 1 203 ? 57.604 -2.457 13.664 1.00 39.10 198 ASN A CA 1
ATOM 1602 C C . ASN A 1 203 ? 56.984 -3.409 14.676 1.00 40.19 198 ASN A C 1
ATOM 1603 O O . ASN A 1 203 ? 56.015 -4.104 14.367 1.00 39.64 198 ASN A O 1
ATOM 1608 N N . HIS A 1 204 ? 57.519 -3.430 15.892 1.00 55.40 199 HIS A N 1
ATOM 1609 C CA . HIS A 1 204 ? 56.957 -4.289 16.917 1.00 54.87 199 HIS A CA 1
ATOM 1610 C C . HIS A 1 204 ? 55.679 -3.642 17.433 1.00 55.56 199 HIS A C 1
ATOM 1611 O O . HIS A 1 204 ? 54.646 -4.294 17.526 1.00 56.62 199 HIS A O 1
ATOM 1618 N N . GLU A 1 205 ? 55.756 -2.355 17.763 1.00 53.54 200 GLU A N 1
ATOM 1619 C CA . GLU A 1 205 ? 54.606 -1.607 18.277 1.00 53.23 200 GLU A CA 1
ATOM 1620 C C . GLU A 1 205 ? 53.436 -1.585 17.305 1.00 52.42 200 GLU A C 1
ATOM 1621 O O . GLU A 1 205 ? 52.274 -1.621 17.713 1.00 52.30 200 GLU A O 1
ATOM 1627 N N . GLN A 1 206 ? 53.751 -1.514 16.018 1.00 48.59 201 GLN A N 1
ATOM 1628 C CA . GLN A 1 206 ? 52.734 -1.487 14.977 1.00 47.38 201 GLN A CA 1
ATOM 1629 C C . GLN A 1 206 ? 52.026 -2.839 14.916 1.00 47.77 201 GLN A C 1
ATOM 1630 O O . GLN A 1 206 ? 50.794 -2.910 14.843 1.00 48.66 201 GLN A O 1
ATOM 1636 N N . HIS A 1 207 ? 52.813 -3.912 14.942 1.00 41.76 202 HIS A N 1
ATOM 1637 C CA . HIS A 1 207 ? 52.263 -5.256 14.896 1.00 40.53 202 HIS A CA 1
ATOM 1638 C C . HIS A 1 207 ? 51.359 -5.489 16.101 1.00 41.57 202 HIS A C 1
ATOM 1639 O O . HIS A 1 207 ? 50.319 -6.133 15.999 1.00 41.45 202 HIS A O 1
ATOM 1646 N N . GLU A 1 208 ? 51.767 -4.961 17.247 1.00 46.17 203 GLU A N 1
ATOM 1647 C CA . GLU A 1 208 ? 50.993 -5.112 18.469 1.00 47.13 203 GLU A CA 1
ATOM 1648 C C . GLU A 1 208 ? 49.669 -4.380 18.307 1.00 47.35 203 GLU A C 1
ATOM 1649 O O . GLU A 1 208 ? 48.626 -4.832 18.782 1.00 48.46 203 GLU A O 1
ATOM 1655 N N . TYR A 1 209 ? 49.721 -3.246 17.620 1.00 54.04 204 TYR A N 1
ATOM 1656 C CA . TYR A 1 209 ? 48.539 -2.429 17.384 1.00 52.66 204 TYR A CA 1
ATOM 1657 C C . TYR A 1 209 ? 47.488 -3.166 16.574 1.00 52.68 204 TYR A C 1
ATOM 1658 O O . TYR A 1 209 ? 46.357 -3.343 17.020 1.00 52.82 204 TYR A O 1
ATOM 1667 N N . TYR A 1 210 ? 47.870 -3.600 15.381 1.00 43.49 205 TYR A N 1
ATOM 1668 C CA . TYR A 1 210 ? 46.941 -4.278 14.500 1.00 42.95 205 TYR A CA 1
ATOM 1669 C C . TYR A 1 210 ? 46.556 -5.695 14.871 1.00 44.45 205 TYR A C 1
ATOM 1670 O O . TYR A 1 210 ? 45.436 -6.116 14.592 1.00 46.31 205 TYR A O 1
ATOM 1679 N N . HIS A 1 211 ? 47.449 -6.432 15.516 1.00 43.71 206 HIS A N 1
ATOM 1680 C CA . HIS A 1 211 ? 47.131 -7.806 15.861 1.00 43.26 206 HIS A CA 1
ATOM 1681 C C . HIS A 1 211 ? 46.952 -8.097 17.350 1.00 43.96 206 HIS A C 1
ATOM 1682 O O . HIS A 1 211 ? 47.042 -9.247 17.776 1.00 43.82 206 HIS A O 1
ATOM 1689 N N . THR A 1 212 ? 46.685 -7.058 18.139 1.00 46.90 207 THR A N 1
ATOM 1690 C CA . THR A 1 212 ? 46.467 -7.218 19.576 1.00 45.49 207 THR A CA 1
ATOM 1691 C C . THR A 1 212 ? 45.535 -6.156 20.143 1.00 46.35 207 THR A C 1
ATOM 1692 O O . THR A 1 212 ? 44.412 -6.455 20.562 1.00 46.51 207 THR A O 1
ATOM 1696 N N . HIS A 1 213 ? 45.999 -4.912 20.159 1.00 49.90 208 HIS A N 1
ATOM 1697 C CA . HIS A 1 213 ? 45.200 -3.829 20.717 1.00 48.96 208 HIS A CA 1
ATOM 1698 C C . HIS A 1 213 ? 43.900 -3.539 19.971 1.00 49.13 208 HIS A C 1
ATOM 1699 O O . HIS A 1 213 ? 42.845 -3.406 20.604 1.00 50.49 208 HIS A O 1
ATOM 1706 N N . ILE A 1 214 ? 43.956 -3.441 18.643 1.00 37.72 209 ILE A N 1
ATOM 1707 C CA . ILE A 1 214 ? 42.736 -3.189 17.888 1.00 36.34 209 ILE A CA 1
ATOM 1708 C C . ILE A 1 214 ? 41.813 -4.394 18.056 1.00 36.31 209 ILE A C 1
ATOM 1709 O O . ILE A 1 214 ? 40.625 -4.240 18.344 1.00 37.45 209 ILE A O 1
ATOM 1714 N N . PRO A 1 215 ? 42.349 -5.612 17.894 1.00 36.18 210 PRO A N 1
ATOM 1715 C CA . PRO A 1 215 ? 41.519 -6.808 18.051 1.00 37.02 210 PRO A CA 1
ATOM 1716 C C . PRO A 1 215 ? 40.847 -6.865 19.430 1.00 38.68 210 PRO A C 1
ATOM 1717 O O . PRO A 1 215 ? 39.622 -6.935 19.528 1.00 40.32 210 PRO A O 1
ATOM 1721 N N . ASN A 1 216 ? 41.643 -6.821 20.493 1.00 50.86 211 ASN A N 1
ATOM 1722 C CA . ASN A 1 216 ? 41.100 -6.854 21.848 1.00 50.78 211 ASN A CA 1
ATOM 1723 C C . ASN A 1 216 ? 39.966 -5.844 22.009 1.00 50.02 211 ASN A C 1
ATOM 1724 O O . ASN A 1 216 ? 38.830 -6.213 22.300 1.00 51.03 211 ASN A O 1
ATOM 1729 N N . ILE A 1 217 ? 40.293 -4.570 21.813 1.00 36.14 212 ILE A N 1
ATOM 1730 C CA . ILE A 1 217 ? 39.334 -3.472 21.950 1.00 34.02 212 ILE A CA 1
ATOM 1731 C C . ILE A 1 217 ? 38.087 -3.619 21.062 1.00 33.55 212 ILE A C 1
ATOM 1732 O O . ILE A 1 217 ? 36.951 -3.463 21.542 1.00 30.32 212 ILE A O 1
ATOM 1737 N N . PHE A 1 218 ? 38.285 -3.901 19.772 1.00 28.19 213 PHE A N 1
ATOM 1738 C CA . PHE A 1 218 ? 37.136 -4.044 18.883 1.00 29.12 213 PHE A CA 1
ATOM 1739 C C . PHE A 1 218 ? 36.279 -5.243 19.239 1.00 30.22 213 PHE A C 1
ATOM 1740 O O . PHE A 1 218 ? 35.096 -5.284 18.918 1.00 30.91 213 PHE A O 1
ATOM 1748 N N . GLN A 1 219 ? 36.862 -6.228 19.911 1.00 49.97 214 GLN A N 1
ATOM 1749 C CA . GLN A 1 219 ? 36.065 -7.378 20.280 1.00 50.42 214 GLN A CA 1
ATOM 1750 C C . GLN A 1 219 ? 35.185 -6.996 21.455 1.00 49.47 214 GLN A C 1
ATOM 1751 O O . GLN A 1 219 ? 34.035 -7.433 21.545 1.00 50.06 214 GLN A O 1
ATOM 1757 N N . LYS A 1 220 ? 35.720 -6.178 22.357 1.00 37.62 215 LYS A N 1
ATOM 1758 C CA . LYS A 1 220 ? 34.926 -5.736 23.496 1.00 37.03 215 LYS A CA 1
ATOM 1759 C C . LYS A 1 220 ? 33.755 -4.939 22.936 1.00 36.00 215 LYS A C 1
ATOM 1760 O O . LYS A 1 220 ? 32.616 -5.091 23.382 1.00 36.79 215 LYS A O 1
ATOM 1766 N N . ILE A 1 221 ? 34.041 -4.091 21.950 1.00 38.98 216 ILE A N 1
ATOM 1767 C CA . ILE A 1 221 ? 32.998 -3.284 21.339 1.00 38.04 216 ILE A CA 1
ATOM 1768 C C . ILE A 1 221 ? 31.949 -4.192 20.698 1.00 38.53 216 ILE A C 1
ATOM 1769 O O . ILE A 1 221 ? 30.748 -3.958 20.854 1.00 38.35 216 ILE A O 1
ATOM 1774 N N . GLN A 1 222 ? 32.398 -5.237 20.002 1.00 34.31 217 GLN A N 1
ATOM 1775 C CA . GLN A 1 222 ? 31.473 -6.169 19.363 1.00 35.08 217 GLN A CA 1
ATOM 1776 C C . GLN A 1 222 ? 30.631 -6.870 20.420 1.00 35.70 217 GLN A C 1
ATOM 1777 O O . GLN A 1 222 ? 29.404 -6.857 20.357 1.00 36.53 217 GLN A O 1
ATOM 1783 N N . GLU A 1 223 ? 31.286 -7.490 21.391 1.00 32.85 218 GLU A N 1
ATOM 1784 C CA . GLU A 1 223 ? 30.564 -8.152 22.471 1.00 33.89 218 GLU A CA 1
ATOM 1785 C C . GLU A 1 223 ? 29.574 -7.163 23.089 1.00 34.24 218 GLU A C 1
ATOM 1786 O O . GLU A 1 223 ? 28.429 -7.513 23.398 1.00 32.82 218 GLU A O 1
ATOM 1800 N N . GLU A 1 225 ? 28.043 -4.520 21.740 1.00 50.07 220 GLU A N 1
ATOM 1801 C CA . GLU A 1 225 ? 26.903 -4.299 20.856 1.00 50.11 220 GLU A CA 1
ATOM 1802 C C . GLU A 1 225 ? 25.939 -5.491 20.793 1.00 49.44 220 GLU A C 1
ATOM 1803 O O . GLU A 1 225 ? 24.719 -5.310 20.772 1.00 50.40 220 GLU A O 1
ATOM 1809 N N . GLU A 1 226 ? 26.481 -6.704 20.760 1.00 41.27 221 GLU A N 1
ATOM 1810 C CA . GLU A 1 226 ? 25.655 -7.900 20.708 1.00 39.20 221 GLU A CA 1
ATOM 1811 C C . GLU A 1 226 ? 24.837 -8.098 21.972 1.00 41.24 221 GLU A C 1
ATOM 1812 O O . GLU A 1 226 ? 23.778 -8.729 21.940 1.00 42.53 221 GLU A O 1
ATOM 1818 N N . ARG A 1 227 ? 25.324 -7.568 23.090 1.00 37.36 222 ARG A N 1
ATOM 1819 C CA . ARG A 1 227 ? 24.603 -7.685 24.350 1.00 35.76 222 ARG A CA 1
ATOM 1820 C C . ARG A 1 227 ? 23.484 -6.668 24.332 1.00 34.30 222 ARG A C 1
ATOM 1821 O O . ARG A 1 227 ? 22.377 -6.939 24.787 1.00 35.11 222 ARG A O 1
ATOM 1829 N N . ARG A 1 228 ? 23.794 -5.495 23.790 1.00 37.36 223 ARG A N 1
ATOM 1830 C CA . ARG A 1 228 ? 22.843 -4.400 23.658 1.00 35.15 223 ARG A CA 1
ATOM 1831 C C . ARG A 1 228 ? 21.656 -4.954 22.864 1.00 35.80 223 ARG A C 1
ATOM 1832 O O . ARG A 1 228 ? 20.509 -4.836 23.290 1.00 34.55 223 ARG A O 1
ATOM 1840 N N . ILE A 1 229 ? 21.942 -5.589 21.728 1.00 39.49 224 ILE A N 1
ATOM 1841 C CA . ILE A 1 229 ? 20.898 -6.177 20.892 1.00 39.65 224 ILE A CA 1
ATOM 1842 C C . ILE A 1 229 ? 20.056 -7.214 21.654 1.00 39.92 224 ILE A C 1
ATOM 1843 O O . ILE A 1 229 ? 18.825 -7.160 21.640 1.00 40.92 224 ILE A O 1
ATOM 1848 N N . VAL A 1 230 ? 20.718 -8.154 22.322 1.00 40.33 225 VAL A N 1
ATOM 1849 C CA . VAL A 1 230 ? 20.018 -9.189 23.079 1.00 38.29 225 VAL A CA 1
ATOM 1850 C C . VAL A 1 230 ? 19.168 -8.610 24.195 1.00 41.89 225 VAL A C 1
ATOM 1851 O O . VAL A 1 230 ? 18.051 -9.070 24.436 1.00 42.24 225 VAL A O 1
ATOM 1855 N N . ARG A 1 231 ? 19.694 -7.609 24.888 1.00 36.77 226 ARG A N 1
ATOM 1856 C CA . ARG A 1 231 ? 18.945 -6.999 25.980 1.00 39.43 226 ARG A CA 1
ATOM 1857 C C . ARG A 1 231 ? 17.618 -6.400 25.501 1.00 40.55 226 ARG A C 1
ATOM 1858 O O . ARG A 1 231 ? 16.575 -6.581 26.127 1.00 41.33 226 ARG A O 1
ATOM 1874 N N . GLY A 1 233 ? 15.863 -7.252 22.953 1.00 41.70 228 GLY A N 1
ATOM 1875 C CA . GLY A 1 233 ? 14.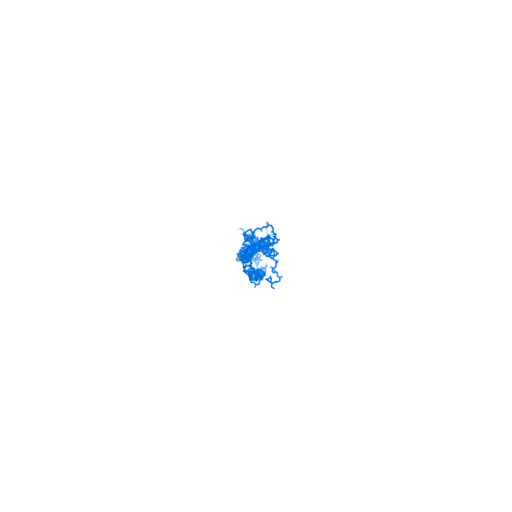958 -8.347 22.649 1.00 40.03 228 GLY A CA 1
ATOM 1876 C C . GLY A 1 233 ? 14.350 -8.953 23.899 1.00 40.67 228 GLY A C 1
ATOM 1877 O O . GLY A 1 233 ? 13.135 -9.168 23.974 1.00 41.00 228 GLY A O 1
ATOM 1878 N N . GLU A 1 234 ? 15.187 -9.227 24.892 1.00 42.36 229 GLU A N 1
ATOM 1879 C CA . GLU A 1 234 ? 14.710 -9.809 26.144 1.00 43.32 229 GLU A CA 1
ATOM 1880 C C . GLU A 1 234 ? 13.668 -8.915 26.798 1.00 42.19 229 GLU A C 1
ATOM 1881 O O . GLU A 1 234 ? 12.669 -9.401 27.325 1.00 40.77 229 GLU A O 1
ATOM 1887 N N . SER A 1 235 ? 13.906 -7.605 26.759 1.00 42.63 230 SER A N 1
ATOM 1888 C CA . SER A 1 235 ? 12.978 -6.640 27.340 1.00 42.25 230 SER A CA 1
ATOM 1889 C C . SER A 1 235 ? 11.654 -6.636 26.590 1.00 41.76 230 SER A C 1
ATOM 1890 O O . SER A 1 235 ? 10.606 -6.344 27.161 1.00 42.73 230 SER A O 1
ATOM 1901 N N . LYS A 1 237 ? 10.287 -9.330 24.994 1.00 34.91 232 LYS A N 1
ATOM 1902 C CA . LYS A 1 237 ? 9.576 -10.555 25.337 1.00 34.63 232 LYS A CA 1
ATOM 1903 C C . LYS A 1 237 ? 9.052 -10.468 26.763 1.00 33.10 232 LYS A C 1
ATOM 1904 O O . LYS A 1 237 ? 7.908 -10.870 27.057 1.00 31.04 232 LYS A O 1
ATOM 1910 N N . THR A 1 238 ? 9.883 -9.928 27.649 1.00 28.08 233 THR A N 1
ATOM 1911 C CA . THR A 1 238 ? 9.495 -9.786 29.043 1.00 26.92 233 THR A CA 1
ATOM 1912 C C . THR A 1 238 ? 8.261 -8.909 29.140 1.00 27.13 233 THR A C 1
ATOM 1913 O O . THR A 1 238 ? 7.272 -9.283 29.767 1.00 26.58 233 THR A O 1
ATOM 1917 N N . TYR A 1 239 ? 8.317 -7.743 28.510 1.00 32.35 234 TYR A N 1
ATOM 1918 C CA . TYR A 1 239 ? 7.194 -6.823 28.539 1.00 33.70 234 TYR A CA 1
ATOM 1919 C C . TYR A 1 239 ? 5.909 -7.478 28.015 1.00 33.04 234 TYR A C 1
ATOM 1920 O O . TYR A 1 239 ? 4.820 -7.203 28.526 1.00 30.67 234 TYR A O 1
ATOM 1929 N N . ALA A 1 240 ? 6.032 -8.353 27.016 1.00 31.83 235 ALA A N 1
ATOM 1930 C CA . ALA A 1 240 ? 4.854 -9.016 26.452 1.00 31.86 235 ALA A CA 1
ATOM 1931 C C . ALA A 1 240 ? 4.237 -9.990 27.444 1.00 32.38 235 ALA A C 1
ATOM 1932 O O . ALA A 1 240 ? 3.016 -10.167 27.475 1.00 30.87 235 ALA A O 1
ATOM 1934 N N . GLU A 1 241 ? 5.077 -10.617 28.262 1.00 41.48 236 GLU A N 1
ATOM 1935 C CA . GLU A 1 241 ? 4.584 -11.563 29.258 1.00 42.81 236 GLU A CA 1
ATOM 1936 C C . GLU A 1 241 ? 3.781 -10.793 30.291 1.00 41.08 236 GLU A C 1
ATOM 1937 O O . GLU A 1 241 ? 2.810 -11.300 30.854 1.00 42.73 236 GLU A O 1
ATOM 1943 N N . VAL A 1 242 ? 4.194 -9.557 30.537 1.00 24.50 237 VAL A N 1
ATOM 1944 C CA . VAL A 1 242 ? 3.501 -8.706 31.497 1.00 24.50 237 VAL A CA 1
ATOM 1945 C C . VAL A 1 242 ? 2.170 -8.340 30.877 1.00 23.87 237 VAL A C 1
ATOM 1946 O O . VAL A 1 242 ? 1.128 -8.491 31.507 1.00 22.13 237 VAL A O 1
ATOM 1950 N N . ASP A 1 243 ? 2.203 -7.881 29.629 1.00 37.61 238 ASP A N 1
ATOM 1951 C CA . ASP A 1 243 ? 0.973 -7.519 28.934 1.00 42.19 238 ASP A CA 1
ATOM 1952 C C . ASP A 1 243 ? 0.019 -8.708 28.869 1.00 43.59 238 ASP A C 1
ATOM 1953 O O . ASP A 1 243 ? -1.203 -8.539 28.935 1.00 43.08 238 ASP A O 1
ATOM 1958 N N . ARG A 1 244 ? 0.584 -9.909 28.765 1.00 48.40 239 ARG A N 1
ATOM 1959 C CA . ARG A 1 244 ? -0.201 -11.138 28.670 1.00 50.14 239 ARG A CA 1
ATOM 1960 C C . ARG A 1 244 ? -0.883 -11.559 29.968 1.00 50.88 239 ARG A C 1
ATOM 1961 O O . ARG A 1 244 ? -1.521 -12.606 30.029 1.00 53.23 239 ARG A O 1
ATOM 1969 N N . GLN A 1 245 ? -0.763 -10.754 31.009 1.00 41.07 240 GLN A N 1
ATOM 1970 C CA . GLN A 1 245 ? -1.393 -11.117 32.266 1.00 40.10 240 GLN A CA 1
ATOM 1971 C C . GLN A 1 245 ? -2.770 -10.509 32.436 1.00 39.16 240 GLN A C 1
ATOM 1972 O O . GLN A 1 245 ? -3.468 -10.818 33.398 1.00 40.19 240 GLN A O 1
ATOM 1978 N N . VAL A 1 246 ? -3.164 -9.644 31.508 1.00 42.07 241 VAL A N 1
ATOM 1979 C CA . VAL A 1 246 ? -4.476 -9.017 31.600 1.00 41.55 241 VAL A CA 1
ATOM 1980 C C . VAL A 1 246 ? -5.560 -10.024 31.246 1.00 40.90 241 VAL A C 1
ATOM 1981 O O . VAL A 1 246 ? -6.675 -9.942 31.766 1.00 40.92 241 VAL A O 1
ATOM 1985 N N . ILE A 1 247 ? -5.220 -10.969 30.367 1.00 51.04 242 ILE A N 1
ATOM 1986 C CA . ILE A 1 247 ? -6.153 -12.003 29.919 1.00 49.65 242 ILE A CA 1
ATOM 1987 C C . ILE A 1 247 ? -6.744 -12.790 31.088 1.00 49.74 242 ILE A C 1
ATOM 1988 O O . ILE A 1 247 ? -7.942 -13.061 31.119 1.00 52.27 242 ILE A O 1
ATOM 1993 N N . PRO A 1 248 ? -5.914 -13.181 32.063 1.00 41.09 243 PRO A N 1
ATOM 1994 C CA . PRO A 1 248 ? -6.480 -13.928 33.196 1.00 40.94 243 PRO A CA 1
ATOM 1995 C C . PRO A 1 248 ? -7.455 -13.060 34.003 1.00 41.50 243 PRO A C 1
ATOM 1996 O O . PRO A 1 248 ? -8.508 -13.536 34.439 1.00 42.60 243 PRO A O 1
ATOM 2000 N N . ILE A 1 249 ? -7.106 -11.788 34.191 1.00 54.84 244 ILE A N 1
ATOM 2001 C CA . ILE A 1 249 ? -7.952 -10.875 34.954 1.00 56.26 244 ILE A CA 1
ATOM 2002 C C . ILE A 1 249 ? -9.127 -10.341 34.123 1.00 56.67 244 ILE A C 1
ATOM 2003 O O . ILE A 1 249 ? -10.191 -10.056 34.666 1.00 57.75 244 ILE A O 1
ATOM 2008 N N . ILE A 1 250 ? -8.943 -10.202 32.812 1.00 55.28 245 ILE A N 1
ATOM 2009 C CA . ILE A 1 250 ? -10.037 -9.755 31.951 1.00 54.26 245 ILE A CA 1
ATOM 2010 C C . ILE A 1 250 ? -11.078 -10.866 32.013 1.00 55.24 245 ILE A C 1
ATOM 2011 O O . ILE A 1 250 ? -12.270 -10.610 32.196 1.00 57.53 245 ILE A O 1
ATOM 2016 N N . GLY A 1 251 ? -10.609 -12.102 31.856 1.00 44.24 246 GLY A N 1
ATOM 2017 C CA . GLY A 1 251 ? -11.488 -13.251 31.912 1.00 44.44 246 GLY A CA 1
ATOM 2018 C C . GLY A 1 251 ? -12.281 -13.265 33.205 1.00 45.58 246 GLY A C 1
ATOM 2019 O O . GLY A 1 251 ? -13.495 -13.448 33.189 1.00 47.40 246 GLY A O 1
ATOM 2020 N N . LYS A 1 252 ? -11.601 -13.056 34.329 1.00 35.17 247 LYS A N 1
ATOM 2021 C CA . LYS A 1 252 ? -12.262 -13.042 35.633 1.00 34.95 247 LYS A CA 1
ATOM 2022 C C . LYS A 1 252 ? -13.325 -11.957 35.743 1.00 34.78 247 LYS A C 1
ATOM 2023 O O . LYS A 1 252 ? -14.405 -12.194 36.284 1.00 35.66 247 LYS A O 1
ATOM 2029 N N . CYS A 1 253 ? -13.022 -10.764 35.245 1.00 37.42 248 CYS A N 1
ATOM 2030 C CA . CYS A 1 253 ? -13.981 -9.670 35.310 1.00 37.82 248 CYS A CA 1
ATOM 2031 C C . CYS A 1 253 ? -15.240 -10.011 34.529 1.00 36.76 248 CYS A C 1
ATOM 2032 O O . CYS A 1 253 ? -16.346 -9.953 35.062 1.00 36.21 248 CYS A O 1
ATOM 2035 N N . LEU A 1 254 ? -15.059 -10.375 33.265 1.00 41.54 249 LEU A N 1
ATOM 2036 C CA . LEU A 1 254 ? -16.178 -10.715 32.400 1.00 41.99 249 LEU A CA 1
ATOM 2037 C C . LEU A 1 254 ? -17.008 -11.861 32.948 1.00 42.80 249 LEU A C 1
ATOM 2038 O O . LEU A 1 254 ? -18.232 -11.877 32.789 1.00 42.51 249 LEU A O 1
ATOM 2043 N N . ASP A 1 255 ? -16.348 -12.815 33.598 1.00 44.81 250 ASP A N 1
ATOM 2044 C CA . ASP A 1 255 ? -17.057 -13.942 34.192 1.00 45.02 250 ASP A CA 1
ATOM 2045 C C . ASP A 1 255 ? -17.892 -13.427 35.342 1.00 43.44 250 ASP A C 1
ATOM 2046 O O . ASP A 1 255 ? -19.021 -13.864 35.539 1.00 43.79 250 ASP A O 1
ATOM 2051 N N . GLY A 1 256 ? -17.316 -12.502 36.105 1.00 44.09 251 GLY A N 1
ATOM 2052 C CA . GLY A 1 256 ? -18.023 -11.915 37.227 1.00 40.92 251 GLY A CA 1
ATOM 2053 C C . GLY A 1 256 ? -19.259 -11.215 36.705 1.00 40.75 251 GLY A C 1
ATOM 2054 O O . GLY A 1 256 ? -20.354 -11.351 37.262 1.00 41.29 251 GLY A O 1
ATOM 2055 N N . ILE A 1 257 ? -19.085 -10.465 35.619 1.00 39.17 252 ILE A N 1
ATOM 2056 C CA . ILE A 1 257 ? -20.199 -9.754 35.014 1.00 38.36 252 ILE A CA 1
ATOM 2057 C C . ILE A 1 257 ? -21.278 -10.730 34.576 1.00 37.13 252 ILE A C 1
ATOM 2058 O O . ILE A 1 257 ? -22.418 -10.625 35.025 1.00 38.27 252 ILE A O 1
ATOM 2063 N N . VAL A 1 258 ? -20.928 -11.685 33.716 1.00 29.05 253 VAL A N 1
ATOM 2064 C CA . VAL A 1 258 ? -21.922 -12.652 33.259 1.00 29.19 253 VAL A CA 1
ATOM 2065 C C . VAL A 1 258 ? -22.736 -13.187 34.424 1.00 30.91 253 VAL A C 1
ATOM 2066 O O . VAL A 1 258 ? -23.974 -13.186 34.369 1.00 31.67 253 VAL A O 1
ATOM 2070 N N . LYS A 1 259 ? -22.059 -13.624 35.485 1.00 38.82 254 LYS A N 1
ATOM 2071 C CA . LYS A 1 259 ? -22.762 -14.169 36.649 1.00 41.59 254 LYS A CA 1
ATOM 2072 C C . LYS A 1 259 ? -23.744 -13.178 37.263 1.00 41.16 254 LYS A C 1
ATOM 2073 O O . LYS A 1 259 ? -24.828 -13.559 37.704 1.00 42.34 254 LYS A O 1
ATOM 2079 N N . ALA A 1 260 ? -23.371 -11.905 37.294 1.00 34.00 255 ALA A N 1
ATOM 2080 C CA . ALA A 1 260 ? -24.266 -10.892 37.830 1.00 33.07 255 ALA A CA 1
ATOM 2081 C C . ALA A 1 260 ? -25.539 -10.866 36.984 1.00 33.88 255 ALA A C 1
ATOM 2082 O O . ALA A 1 260 ? -26.657 -10.959 37.504 1.00 32.18 255 ALA A O 1
ATOM 2084 N N . ALA A 1 261 ? -25.363 -10.745 35.674 1.00 45.62 256 ALA A N 1
ATOM 2085 C CA . ALA A 1 261 ? -26.498 -10.706 34.766 1.00 47.25 256 ALA A CA 1
ATOM 2086 C C . ALA A 1 261 ? -27.358 -11.947 34.936 1.00 48.82 256 ALA A C 1
ATOM 2087 O O . ALA A 1 261 ? -28.584 -11.863 34.951 1.00 51.30 256 ALA A O 1
ATOM 2089 N N . GLU A 1 262 ? -26.715 -13.101 35.079 1.00 50.52 257 GLU A N 1
ATOM 2090 C CA . GLU A 1 262 ? -27.450 -14.349 35.234 1.00 50.55 257 GLU A CA 1
ATOM 2091 C C . GLU A 1 262 ? -28.196 -14.484 36.553 1.00 49.42 257 GLU A C 1
ATOM 2092 O O . GLU A 1 262 ? -29.039 -15.364 36.696 1.00 49.77 257 GLU A O 1
ATOM 2098 N N . SER A 1 263 ? -27.907 -13.624 37.519 1.00 39.34 258 SER A N 1
ATOM 2099 C CA . SER A 1 263 ? -28.603 -13.720 38.798 1.00 39.68 258 SER A CA 1
ATOM 2100 C C . SER A 1 263 ? -29.861 -12.844 38.860 1.00 39.29 258 SER A C 1
ATOM 2101 O O . SER A 1 263 ? -30.596 -12.855 39.847 1.00 39.43 258 SER A O 1
ATOM 2104 N N . ILE A 1 264 ? -30.106 -12.081 37.804 1.00 43.15 259 ILE A N 1
ATOM 2105 C CA . ILE A 1 264 ? -31.288 -11.232 37.748 1.00 42.48 259 ILE A CA 1
ATOM 2106 C C . ILE A 1 264 ? -32.518 -12.123 37.865 1.00 42.57 259 ILE A C 1
ATOM 2107 O O . ILE A 1 264 ? -32.515 -13.242 37.374 1.00 42.62 259 ILE A O 1
ATOM 2112 N N . ASP A 1 265 ? -33.563 -11.636 38.523 1.00 49.29 260 ASP A N 1
ATOM 2113 C CA . ASP A 1 265 ? -34.786 -12.419 38.674 1.00 49.75 260 ASP A CA 1
ATOM 2114 C C . ASP A 1 265 ? -36.030 -11.524 38.634 1.00 50.68 260 ASP A C 1
ATOM 2115 O O . ASP A 1 265 ? -36.479 -11.017 39.660 1.00 52.05 260 ASP A O 1
ATOM 2120 N N . GLN A 1 266 ? -36.584 -11.343 37.439 1.00 48.86 261 GLN A N 1
ATOM 2121 C CA . GLN A 1 266 ? -37.758 -10.495 37.247 1.00 48.57 261 GLN A CA 1
ATOM 2122 C C . GLN A 1 266 ? -38.941 -10.927 38.078 1.00 48.89 261 GLN A C 1
ATOM 2123 O O . GLN A 1 266 ? -39.753 -10.098 38.478 1.00 49.63 261 GLN A O 1
ATOM 2129 N N . LYS A 1 267 ? -39.051 -12.226 38.325 1.00 55.81 262 LYS A N 1
ATOM 2130 C CA . LYS A 1 267 ? -40.170 -12.750 39.096 1.00 56.30 262 LYS A CA 1
ATOM 2131 C C . LYS A 1 267 ? -40.093 -12.334 40.566 1.00 55.91 262 LYS A C 1
ATOM 2132 O O . LYS A 1 267 ? -41.075 -11.832 41.118 1.00 53.99 262 LYS A O 1
ATOM 2138 N N . ASN A 1 268 ? -38.935 -12.529 41.201 1.00 49.11 263 ASN A N 1
ATOM 2139 C CA . ASN A 1 268 ? -38.806 -12.145 42.602 1.00 47.74 263 ASN A CA 1
ATOM 2140 C C . ASN A 1 268 ? -38.918 -10.626 42.701 1.00 45.27 263 ASN A C 1
ATOM 2141 O O . ASN A 1 268 ? -39.514 -10.100 43.641 1.00 46.43 263 ASN A O 1
ATOM 2146 N N . ASP A 1 269 ? -38.336 -9.919 41.739 1.00 33.62 264 ASP A N 1
ATOM 2147 C CA . ASP A 1 269 ? -38.430 -8.465 41.725 1.00 31.56 264 ASP A CA 1
ATOM 2148 C C . ASP A 1 269 ? -39.909 -8.020 41.777 1.00 31.70 264 ASP A C 1
ATOM 2149 O O . ASP A 1 269 ? -40.240 -7.063 42.481 1.00 31.08 264 ASP A O 1
ATOM 2154 N N . SER A 1 270 ? -40.798 -8.710 41.057 1.00 45.71 265 SER A N 1
ATOM 2155 C CA . SER A 1 270 ? -42.225 -8.350 41.087 1.00 46.66 265 SER A CA 1
ATOM 2156 C C . SER A 1 270 ? -42.811 -8.691 42.452 1.00 47.56 265 SER A C 1
ATOM 2157 O O . SER A 1 270 ? -43.753 -8.045 42.913 1.00 47.24 265 SER A O 1
ATOM 2160 N N . GLN A 1 271 ? -42.263 -9.728 43.083 1.00 34.24 266 GLN A N 1
ATOM 2161 C CA . GLN A 1 271 ? -42.709 -10.135 44.411 1.00 34.90 266 GLN A CA 1
ATOM 2162 C C . GLN A 1 271 ? -42.291 -9.058 45.418 1.00 32.78 266 GLN A C 1
ATOM 2163 O O . GLN A 1 271 ? -43.042 -8.739 46.336 1.00 31.30 266 GLN A O 1
ATOM 2169 N N . LEU A 1 272 ? -41.105 -8.485 45.231 1.00 42.57 267 LEU A N 1
ATOM 2170 C CA . LEU A 1 272 ? -40.637 -7.435 46.130 1.00 42.61 267 LEU A CA 1
ATOM 2171 C C . LEU A 1 272 ? -41.538 -6.220 45.988 1.00 42.15 267 LEU A C 1
ATOM 2172 O O . LEU A 1 272 ? -41.906 -5.594 46.979 1.00 42.39 267 LEU A O 1
ATOM 2177 N N . VAL A 1 273 ? -41.896 -5.894 44.751 1.00 39.28 268 VAL A N 1
ATOM 2178 C CA . VAL A 1 273 ? -42.767 -4.755 44.499 1.00 37.29 268 VAL A CA 1
ATOM 2179 C C . VAL A 1 273 ? -44.105 -4.916 45.227 1.00 36.55 268 VAL A C 1
ATOM 2180 O O . VAL A 1 273 ? -44.716 -3.926 45.635 1.00 36.85 268 VAL A O 1
ATOM 2184 N N . ILE A 1 274 ? -44.563 -6.156 45.393 1.00 35.33 269 ILE A N 1
ATOM 2185 C CA . ILE A 1 274 ? -45.829 -6.392 46.082 1.00 36.35 269 ILE A CA 1
ATOM 2186 C C . ILE A 1 274 ? -45.648 -6.196 47.581 1.00 38.87 269 ILE A C 1
ATOM 2187 O O . ILE A 1 274 ? -46.529 -5.668 48.262 1.00 38.74 269 ILE A O 1
ATOM 2192 N N . GLU A 1 275 ? -44.501 -6.627 48.089 1.00 52.24 270 GLU A N 1
ATOM 2193 C CA . GLU A 1 275 ? -44.212 -6.494 49.507 1.00 54.37 270 GLU A CA 1
ATOM 2194 C C . GLU A 1 275 ? -43.881 -5.052 49.839 1.00 53.65 270 GLU A C 1
ATOM 2195 O O . GLU A 1 275 ? -43.950 -4.646 50.993 1.00 55.89 270 GLU A O 1
ATOM 2201 N N . ALA A 1 276 ? -43.533 -4.282 48.816 1.00 37.81 271 ALA A N 1
ATOM 2202 C CA . ALA A 1 276 ? -43.183 -2.876 48.987 1.00 37.01 271 ALA A CA 1
ATOM 2203 C C . ALA A 1 276 ? -44.396 -1.964 49.055 1.00 37.67 271 ALA A C 1
ATOM 2204 O O . ALA A 1 276 ? -44.371 -0.940 49.741 1.00 36.58 271 ALA A O 1
ATOM 2206 N N . TYR A 1 277 ? -45.464 -2.338 48.353 1.00 40.57 272 TYR A N 1
ATOM 2207 C CA . TYR A 1 277 ? -46.646 -1.500 48.323 1.00 40.60 272 TYR A CA 1
ATOM 2208 C C . TYR A 1 277 ? -47.964 -2.139 48.724 1.00 41.70 272 TYR A C 1
ATOM 2209 O O . TYR A 1 277 ? -48.937 -1.427 48.968 1.00 40.97 272 TYR A O 1
ATOM 2218 N N . LYS A 1 278 ? -48.015 -3.467 48.775 1.00 36.00 273 LYS A N 1
ATOM 2219 C CA . LYS A 1 278 ? -49.241 -4.144 49.192 1.00 37.36 273 LYS A CA 1
ATOM 2220 C C . LYS A 1 278 ? -49.762 -3.326 50.371 1.00 38.66 273 LYS A C 1
ATOM 2221 O O . LYS A 1 278 ? -49.005 -3.028 51.305 1.00 39.35 273 LYS A O 1
ATOM 2227 N N . SER A 1 279 ? -51.033 -2.938 50.331 1.00 48.36 274 SER A N 1
ATOM 2228 C CA . SER A 1 279 ? -51.602 -2.139 51.417 1.00 49.42 274 SER A CA 1
ATOM 2229 C C . SER A 1 279 ? -52.418 -2.985 52.389 1.00 51.62 274 SER A C 1
ATOM 2230 O O . SER A 1 279 ? -52.750 -2.538 53.485 1.00 51.27 274 SER A O 1
ATOM 2233 N N . GLY A 1 280 ? -52.744 -4.205 51.982 1.00 57.53 275 GLY A N 1
ATOM 2234 C CA . GLY A 1 280 ? -53.532 -5.071 52.834 1.00 59.04 275 GLY A CA 1
ATOM 2235 C C . GLY A 1 280 ? -55.015 -4.785 52.680 1.00 60.88 275 GLY A C 1
ATOM 2236 O O . GLY A 1 280 ? -55.853 -5.465 53.280 1.00 60.27 275 GLY A O 1
ATOM 2237 N N . PHE A 1 281 ? -55.341 -3.773 51.877 1.00 63.65 276 PHE A N 1
ATOM 2238 C CA . PHE A 1 281 ? -56.733 -3.399 51.633 1.00 63.68 276 PHE A CA 1
ATOM 2239 C C . PHE A 1 281 ? -57.343 -4.239 50.522 1.00 62.99 276 PHE A C 1
ATOM 2240 O O . PHE A 1 281 ? -56.645 -4.692 49.618 1.00 63.75 276 PHE A O 1
ATOM 2248 N N . GLU A 1 282 ? -58.654 -4.437 50.600 1.00 47.96 277 GLU A N 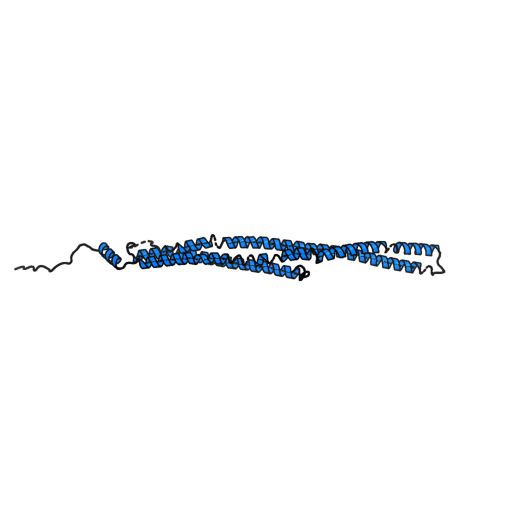1
ATOM 2249 C CA . GLU A 1 282 ? -59.394 -5.234 49.625 1.00 46.01 277 GLU A CA 1
ATOM 2250 C C . GLU A 1 282 ? -60.299 -4.314 48.804 1.00 43.37 277 GLU A C 1
ATOM 2251 O O . GLU A 1 282 ? -60.847 -3.351 49.330 1.00 43.25 277 GLU A O 1
ATOM 2257 N N . PRO A 1 283 ? -60.459 -4.592 47.499 1.00 40.28 278 PRO A N 1
ATOM 2258 C CA . PRO A 1 283 ? -61.324 -3.732 46.687 1.00 38.33 278 PRO A CA 1
ATOM 2259 C C . PRO A 1 283 ? -62.756 -3.698 47.226 1.00 37.24 278 PRO A C 1
ATOM 2260 O O . PRO A 1 283 ? -63.236 -4.667 47.818 1.00 36.09 278 PRO A O 1
ATOM 2264 N N . PRO A 1 284 ? -63.450 -2.565 47.050 1.00 41.94 279 PRO A N 1
ATOM 2265 C CA . PRO A 1 284 ? -64.823 -2.450 47.535 1.00 41.39 279 PRO A CA 1
ATOM 2266 C C . PRO A 1 284 ? -65.802 -3.355 46.806 1.00 41.83 279 PRO A C 1
ATOM 2267 O O . PRO A 1 284 ? -65.678 -3.589 45.605 1.00 42.09 279 PRO A O 1
ATOM 2271 N N . GLY A 1 285 ? -66.773 -3.866 47.550 1.00 50.95 280 GLY A N 1
ATOM 2272 C CA . GLY A 1 285 ? -67.777 -4.724 46.957 1.00 52.07 280 GLY A CA 1
ATOM 2273 C C . GLY A 1 285 ? -68.940 -3.886 46.456 1.00 52.57 280 GLY A C 1
ATOM 2274 O O . GLY A 1 285 ? -68.817 -2.669 46.307 1.00 51.88 280 GLY A O 1
ATOM 2275 N N . ASP A 1 286 ? -70.069 -4.537 46.194 1.00 43.89 281 ASP A N 1
ATOM 2276 C CA . ASP A 1 286 ? -71.253 -3.845 4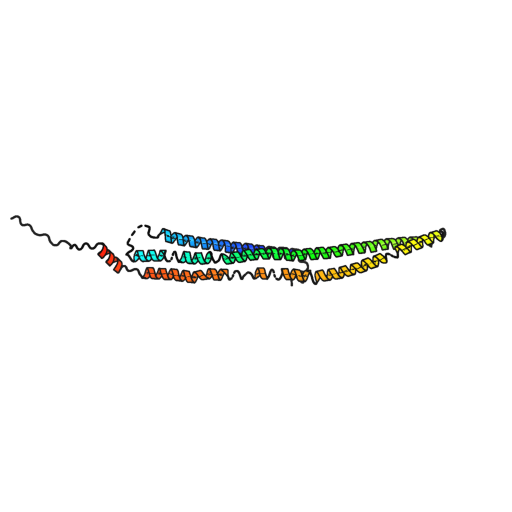5.706 1.00 43.87 281 ASP A CA 1
ATOM 2277 C C . ASP A 1 286 ? -71.744 -2.847 46.737 1.00 43.06 281 ASP A C 1
ATOM 2278 O O . ASP A 1 286 ? -71.568 -3.039 47.938 1.00 41.82 281 ASP A O 1
ATOM 2283 N N . ILE A 1 287 ? -72.364 -1.780 46.252 1.00 42.03 282 ILE A N 1
ATOM 2284 C CA . ILE A 1 287 ? -72.891 -0.746 47.120 1.00 43.54 282 ILE A CA 1
ATOM 2285 C C . ILE A 1 287 ? -74.306 -1.084 47.540 1.00 45.89 282 ILE A C 1
ATOM 2286 O O . ILE A 1 287 ? -75.100 -1.576 46.741 1.00 46.08 282 ILE A O 1
ATOM 2291 N N . GLU A 1 288 ? -74.609 -0.814 48.804 1.00 62.05 283 GLU A N 1
ATOM 2292 C CA . GLU A 1 288 ? -75.922 -1.082 49.367 1.00 65.37 283 GLU A CA 1
ATOM 2293 C C . GLU A 1 288 ? -76.992 -0.151 48.819 1.00 65.97 283 GLU A C 1
ATOM 2294 O O . GLU A 1 288 ? -76.725 1.001 48.475 1.00 67.45 283 GLU A O 1
ATOM 2300 N N . PHE A 1 289 ? -78.212 -0.668 48.746 1.00 51.11 284 PHE A N 1
ATOM 2301 C CA . PHE A 1 289 ? -79.353 0.094 48.271 1.00 50.20 284 PHE A CA 1
ATOM 2302 C C . PHE A 1 289 ? -79.975 0.826 49.458 1.00 50.74 284 PHE A C 1
ATOM 2303 O O . PHE A 1 289 ? -80.374 0.198 50.436 1.00 49.57 284 PHE A O 1
ATOM 2311 N N . GLU A 1 290 ? -80.045 2.149 49.386 1.00 54.71 285 GLU A N 1
ATOM 2312 C CA . GLU A 1 290 ? -80.646 2.913 50.468 1.00 56.55 285 GLU A CA 1
ATOM 2313 C C . GLU A 1 290 ? -82.099 3.220 50.129 1.00 55.82 285 GLU A C 1
ATOM 2314 O O . GLU A 1 290 ? -82.384 4.109 49.330 1.00 56.61 285 GLU A O 1
ATOM 2320 N N . ASP A 1 291 ? -83.017 2.473 50.734 1.00 52.52 286 ASP A N 1
ATOM 2321 C CA . ASP A 1 291 ? -84.449 2.656 50.489 1.00 51.67 286 ASP A CA 1
ATOM 2322 C C . ASP A 1 291 ? -85.055 3.680 51.448 1.00 50.78 286 ASP A C 1
ATOM 2323 O O . ASP A 1 291 ? -85.372 3.354 52.592 1.00 51.09 286 ASP A O 1
ATOM 2328 N N . TYR A 1 292 ? -85.225 4.914 50.977 1.00 52.79 287 TYR A N 1
ATOM 2329 C CA . TYR A 1 292 ? -85.779 5.978 51.812 1.00 51.72 287 TYR A CA 1
ATOM 2330 C C . TYR A 1 292 ? -87.292 5.939 51.982 1.00 53.05 287 TYR A C 1
ATOM 2331 O O . TYR A 1 292 ? -87.878 6.918 52.437 1.00 54.38 287 TYR A O 1
ATOM 2340 N N . THR A 1 293 ? -87.935 4.834 51.622 1.00 56.85 288 THR A N 1
ATOM 2341 C CA . THR A 1 293 ? -89.381 4.758 51.779 1.00 57.09 288 THR A CA 1
ATOM 2342 C C . THR A 1 293 ? -89.752 3.838 52.937 1.00 58.42 288 THR A C 1
ATOM 2343 O O . THR A 1 293 ? -88.871 3.550 53.789 1.00 58.84 288 THR A O 1
#

Solvent-accessible surface area: 19571 Å² total

InterPro domains:
  IPR001060 FCH domain [PF00611] (10-88)
  IPR001060 FCH domain [SM00055] (1-94)
  IPR001452 SH3 domain [PF00018] (556-603)
  IPR001452 SH3 domain [PS50002] (550-611)
  IPR001452 SH3 domain [SM00326] (553-610)
  IPR011072 HR1 rho-binding domain [PS51860] (404-481)
  IPR027267 AH/BAR domain superfamily [G3DSA:1.20.1270.60] (1-300)
  IPR027267 AH/BAR domain superfamily [SSF103657] (1-287)
  IPR031160 F-BAR domain [PS51741] (1-264)
  IPR036028 SH3-like domain superfamily [SSF50044] (538-607)
  IPR037449 Formin-binding protein 1, F-BAR domain [cd07676] (5-257)
  IPR057870 TOCA, HR1 domain [PF25610] (399-485)

Sequence (273 aa):
SWGTELWDQFDNLEKHTQWGIDILEKYIKFVKERTEIELSYAKQLRNLSKKYQPKEYKYTSCKAFISNLNENDYAGQHEVISENASQIIVDLARYVQELKQERKSNFHDGRKAQQHIETCWKQLESSKRRFERDCKEADRAQQYFEKDADINVTKADVEKARQQAQIRHQAEDSKADYSSILQKFNHEQHEYYHTHIPNIFQKIQEEERRIVRGESKTYAEVDRQVIPIIGKCLDGIVKAAESIDQKNDSQLVIEAYKSGFEPPGDIEFEDYT

Organism: Homo sapiens (NCBI:txid9606)

B-factor: mean 47.33, std 15.75, range [12.23, 155.04]

CATH classification: 1.20.1270.60

GO terms:
  GO:0005829 cytosol (C, TAS)
  GO:0042802 identical protein binding (F, IPI)
  GO:0005515 protein binding (F, IPI)
  GO:0005886 plasma membrane (C, IDA)